Protein AF-X0T2Z0-F1 (afdb_monomer_lite)

Radius of gyration: 20.53 Å; chains: 1; bounding box: 48×43×54 Å

Organism: NCBI:txid412755

Foldseek 3Di:
DWLPDDVLVVVVVVQVVDLAEAEAEDQLAFAWDQSPNHTYTYAHALCRQVVPAHNQLRHGRWDKDWDDDPSDIDIDTDHPPDQKDKDFPDDAQEDEFKIKGKIKIDHPQDDWDWKWKDKAPDDTGTWDWDDDPGIIMTIDMDGCVPPDFAKIKIKMKTADPVGIDIDIAIHGYDPDQEDEPLVCVVRVNRQRRHWGKYKFFWADWAWDFDDDDVPATAIFTWTWGDDPNGIDIATGDRHDDDPDPDSDGGDMDIDTGHRTDDDCVVVPPPDPDDD

Secondary structure (DSSP, 8-state):
--TTSTTHHHHHHHHTTS---EEE-SSSS--EEEETTEEEEE---TTTTTTSSS-TTSPPSEEEEEEEETTEEEEEEEETT-SEEEEEEES-SEE-SEEEEEEEEEESSSS--EEEEEETTS-EEE-EEEE-SSSEEEEEEEEGGGSPSEEEEEEEEEEETTEEEEEEEEEEE-S-SEE-HHHHTTTHHHHTTS-EEEEEEEEEEEEEEEEEETTEEEEEEEEEEE-SS-EEEEEE-SSS----S---TT-EEEEEE------GGGG-SS-----

Sequence (275 aa):
PTMSWENRTDVLNLLNQHSTKMFSGHWHMDILLDSQGIPEQVTGALCGEWWRGDCSDGKPCGYRIVKVEGNNIFSFYREIGADRQINIIAPGPLVDGIAEVTAQIYTQYGPLEEVRYQIDQGGIIPMEIRKDKLWNTATAMWDSTQAKAGYHILMVQARDKEGVFSKQMEIKVCKDEILALGEIIPHFNSYQGHIMKVKGKIKVALVEELYTSEKSTFINGALIVKDETGSGMILIGEYNTQCLPDLERGKIITAKVIPIKYLWKSIERKHKIYI

pLDDT: mean 87.39, std 14.34, range [30.8, 98.69]

Structure (mmCIF, N/CA/C/O backbone):
data_AF-X0T2Z0-F1
#
_entry.id   AF-X0T2Z0-F1
#
loop_
_atom_site.group_PDB
_atom_site.id
_atom_site.type_symbol
_atom_site.label_atom_id
_atom_site.label_alt_id
_atom_site.label_comp_id
_atom_site.label_asym_id
_atom_site.label_entity_id
_atom_site.label_seq_id
_atom_site.pdbx_PDB_ins_code
_atom_site.Cartn_x
_atom_site.Cartn_y
_atom_site.Cartn_z
_atom_site.occupancy
_atom_site.B_iso_or_equiv
_atom_site.auth_seq_id
_atom_site.auth_comp_id
_atom_site.auth_asym_id
_atom_site.auth_atom_id
_atom_site.pdbx_PDB_model_num
ATOM 1 N N . PRO A 1 1 ? 10.019 14.517 -4.546 1.00 53.59 1 PRO A N 1
ATOM 2 C CA . PRO A 1 1 ? 9.788 15.466 -5.633 1.00 53.59 1 PRO A CA 1
ATOM 3 C C . PRO A 1 1 ? 10.077 14.795 -6.959 1.00 53.59 1 PRO A C 1
ATOM 5 O O . PRO A 1 1 ? 10.935 13.909 -7.041 1.00 53.59 1 PRO A O 1
ATOM 8 N N . THR A 1 2 ? 9.352 15.240 -7.974 1.00 60.81 2 THR A N 1
ATOM 9 C CA . THR A 1 2 ? 9.527 14.810 -9.357 1.00 60.81 2 THR A CA 1
ATOM 10 C C . THR A 1 2 ? 10.981 14.964 -9.781 1.00 60.81 2 THR A C 1
ATOM 12 O O . THR A 1 2 ? 11.682 15.840 -9.269 1.00 60.81 2 THR A O 1
ATOM 15 N N . MET A 1 3 ? 11.469 14.114 -10.690 1.00 61.72 3 MET A N 1
ATOM 16 C CA . MET A 1 3 ? 12.799 14.351 -11.259 1.00 61.72 3 MET A CA 1
ATOM 17 C C . MET A 1 3 ? 12.811 15.605 -12.148 1.00 61.72 3 MET A C 1
ATOM 19 O O . MET A 1 3 ? 13.891 16.085 -12.467 1.00 61.72 3 MET A O 1
ATOM 23 N N . SER A 1 4 ? 11.645 16.181 -12.478 1.00 62.34 4 SER A N 1
ATOM 24 C CA . SER A 1 4 ? 11.534 17.453 -13.202 1.00 62.34 4 SER A CA 1
ATOM 25 C C . SER A 1 4 ? 11.854 18.698 -12.359 1.00 62.34 4 SER A C 1
ATOM 27 O O . SER A 1 4 ? 11.838 19.805 -12.887 1.00 62.34 4 SER A O 1
ATOM 29 N N . TRP A 1 5 ? 12.188 18.558 -11.070 1.00 70.56 5 TRP A N 1
ATOM 30 C CA . TRP A 1 5 ? 12.746 19.669 -10.291 1.00 70.56 5 TRP A CA 1
ATOM 31 C C . TRP A 1 5 ? 14.160 20.017 -10.771 1.00 70.56 5 TRP A C 1
ATOM 33 O O . TRP A 1 5 ? 15.086 19.210 -10.651 1.00 70.56 5 TRP A O 1
ATOM 43 N N . GLU A 1 6 ? 14.354 21.250 -11.236 1.00 70.81 6 GLU A N 1
ATOM 44 C CA . GLU A 1 6 ? 15.693 21.805 -11.435 1.00 70.81 6 GLU A CA 1
ATOM 45 C C . GLU A 1 6 ? 16.479 21.764 -10.114 1.00 70.81 6 GLU A C 1
ATOM 47 O O . GLU A 1 6 ? 15.946 22.071 -9.047 1.00 70.81 6 GLU A O 1
ATOM 52 N N . ASN A 1 7 ? 17.747 21.343 -10.167 1.00 77.75 7 ASN A N 1
ATOM 53 C CA . ASN A 1 7 ? 18.628 21.212 -8.996 1.00 77.75 7 ASN A CA 1
ATOM 54 C C . ASN A 1 7 ? 18.057 20.336 -7.859 1.00 77.75 7 ASN A C 1
ATOM 56 O O . ASN A 1 7 ? 18.391 20.530 -6.689 1.00 77.75 7 ASN A O 1
ATOM 60 N N . ARG A 1 8 ? 17.219 19.337 -8.186 1.00 81.00 8 ARG A N 1
ATOM 61 C CA . ARG A 1 8 ? 16.579 18.424 -7.218 1.00 81.00 8 ARG A CA 1
ATOM 62 C C . ARG A 1 8 ? 17.530 17.904 -6.141 1.00 81.00 8 ARG A C 1
ATOM 64 O O . ARG A 1 8 ? 17.162 17.888 -4.971 1.00 81.00 8 ARG A O 1
ATOM 71 N N . THR A 1 9 ? 18.722 17.455 -6.531 1.00 82.94 9 THR A N 1
ATOM 72 C CA . THR A 1 9 ? 19.720 16.912 -5.598 1.00 82.94 9 THR A CA 1
ATOM 73 C C . THR A 1 9 ? 20.151 17.950 -4.567 1.00 82.94 9 THR A C 1
ATOM 75 O O . THR A 1 9 ? 20.202 17.630 -3.386 1.00 82.94 9 THR A O 1
ATOM 78 N N . ASP A 1 10 ? 20.393 19.195 -4.976 1.00 87.88 10 ASP A N 1
ATOM 79 C CA . ASP A 1 10 ? 20.818 20.259 -4.061 1.00 87.88 10 ASP A CA 1
ATOM 80 C C . ASP A 1 10 ? 19.700 20.610 -3.069 1.00 87.88 10 ASP A C 1
ATOM 82 O O . ASP A 1 10 ? 19.946 20.742 -1.869 1.00 87.88 10 ASP A O 1
ATOM 86 N N . VAL A 1 11 ? 18.450 20.668 -3.546 1.00 88.81 11 VAL A N 1
ATOM 87 C CA . VAL A 1 11 ? 17.274 20.900 -2.693 1.00 88.81 11 VAL A CA 1
ATOM 88 C C . VAL A 1 11 ? 17.080 19.762 -1.691 1.00 88.81 11 VAL A C 1
ATOM 90 O O . VAL A 1 11 ? 16.879 20.016 -0.505 1.00 88.81 11 VAL A O 1
ATOM 93 N N . LEU A 1 12 ? 17.155 18.506 -2.139 1.00 89.69 12 LEU A N 1
ATOM 94 C CA . LEU A 1 12 ? 17.017 17.351 -1.250 1.00 89.69 12 LEU A CA 1
ATOM 95 C C . LEU A 1 12 ? 18.151 17.282 -0.228 1.00 89.69 12 LEU A C 1
ATOM 97 O O . LEU A 1 12 ? 17.876 17.046 0.944 1.00 89.69 12 LEU A O 1
ATOM 101 N N . ASN A 1 13 ? 19.393 17.564 -0.631 1.00 91.44 13 ASN A N 1
ATOM 102 C CA . ASN A 1 13 ? 20.535 17.630 0.280 1.00 91.44 13 ASN A CA 1
ATOM 103 C C . ASN A 1 13 ? 20.331 18.672 1.385 1.00 91.44 13 ASN A C 1
ATOM 105 O O . ASN A 1 13 ? 20.674 18.404 2.533 1.00 91.44 13 ASN A O 1
ATOM 109 N N . LEU A 1 14 ? 19.757 19.836 1.061 1.00 93.25 14 LEU A N 1
ATOM 110 C CA . LEU A 1 14 ? 19.416 20.856 2.055 1.00 93.25 14 LEU A CA 1
ATOM 111 C C . LEU A 1 14 ? 18.308 20.369 2.999 1.00 93.25 14 LEU A C 1
ATOM 113 O O . LEU A 1 14 ? 18.437 20.469 4.215 1.00 93.25 14 LEU A O 1
ATOM 117 N N . LEU A 1 15 ? 17.227 19.805 2.454 1.00 93.19 15 LEU A N 1
ATOM 118 C CA . LEU A 1 15 ? 16.098 19.321 3.253 1.00 93.19 15 LEU A CA 1
ATOM 119 C C . LEU A 1 15 ? 16.476 18.159 4.183 1.00 93.19 15 LEU A C 1
ATOM 121 O O . LEU A 1 15 ? 15.919 18.048 5.275 1.00 93.19 15 LEU A O 1
ATOM 125 N N . ASN A 1 16 ? 17.429 17.319 3.777 1.00 91.81 16 ASN A N 1
ATOM 126 C CA . ASN A 1 16 ? 17.894 16.171 4.558 1.00 91.81 16 ASN A CA 1
ATOM 127 C C . ASN A 1 16 ? 18.731 16.579 5.788 1.00 91.81 16 ASN A C 1
ATOM 129 O O . ASN A 1 16 ? 19.013 15.756 6.653 1.00 91.81 16 ASN A O 1
ATOM 133 N N . GLN A 1 17 ? 19.109 17.858 5.906 1.00 94.06 17 GLN A N 1
ATOM 134 C CA . GLN A 1 17 ? 19.733 18.414 7.117 1.00 94.06 17 GLN A CA 1
ATOM 135 C C . GLN A 1 17 ? 18.715 18.651 8.246 1.00 94.06 17 GLN A C 1
ATOM 137 O O . GLN A 1 17 ? 19.091 19.013 9.362 1.00 94.06 17 GLN A O 1
ATOM 142 N N . HIS A 1 18 ? 17.425 18.447 7.971 1.00 92.00 18 HIS A N 1
ATOM 143 C CA . HIS A 1 18 ? 16.324 18.654 8.900 1.00 92.00 18 HIS A CA 1
ATOM 144 C C . HIS A 1 18 ? 15.425 17.414 8.978 1.00 92.00 18 HIS A C 1
ATOM 146 O O . HIS A 1 18 ? 15.399 16.580 8.074 1.00 92.00 18 HIS A O 1
ATOM 152 N N . SER A 1 19 ? 14.628 17.319 10.047 1.00 90.25 19 SER A N 1
ATOM 153 C CA . SER A 1 19 ? 13.527 16.351 10.111 1.00 90.25 19 SER A CA 1
ATOM 154 C C . SER A 1 19 ? 12.436 16.773 9.126 1.00 90.25 19 SER A C 1
ATOM 156 O O . SER A 1 19 ? 11.606 17.631 9.433 1.00 90.25 19 SER A O 1
ATOM 158 N N . THR A 1 20 ? 12.477 16.204 7.921 1.00 92.12 20 THR A N 1
ATOM 159 C CA . THR A 1 20 ? 11.631 16.617 6.799 1.00 92.12 20 THR A CA 1
ATOM 160 C C . THR A 1 20 ? 10.703 15.489 6.361 1.00 92.12 20 THR A C 1
ATOM 162 O O . THR A 1 20 ? 11.110 14.340 6.218 1.00 92.12 20 THR A O 1
ATOM 165 N N . LYS A 1 21 ? 9.446 15.842 6.078 1.00 92.50 21 LYS A N 1
ATOM 166 C CA . LYS A 1 21 ? 8.492 15.015 5.333 1.00 92.50 21 LYS A CA 1
ATOM 167 C C . LYS A 1 21 ? 7.899 15.855 4.213 1.00 92.50 21 LYS A C 1
ATOM 169 O O . LYS A 1 21 ? 7.468 16.982 4.449 1.00 92.50 21 LYS A O 1
ATOM 174 N N . MET A 1 22 ? 7.873 15.310 3.006 1.00 92.25 22 MET A N 1
ATOM 175 C CA . MET A 1 22 ? 7.339 15.994 1.834 1.00 92.25 22 MET A CA 1
ATOM 176 C C . MET A 1 22 ? 5.916 15.531 1.535 1.00 92.25 22 MET A C 1
ATOM 178 O O . MET A 1 22 ? 5.587 14.358 1.696 1.00 92.25 22 MET A O 1
ATOM 182 N N . PHE A 1 23 ? 5.086 16.454 1.058 1.00 93.25 23 PHE A N 1
ATOM 183 C CA . PHE A 1 23 ? 3.771 16.162 0.498 1.00 93.25 23 PHE A CA 1
ATOM 184 C C . PHE A 1 23 ? 3.736 16.671 -0.938 1.00 93.25 23 PHE A C 1
ATOM 186 O O . PHE A 1 23 ? 4.125 17.809 -1.201 1.00 93.25 23 PHE A O 1
ATOM 193 N N . SER A 1 24 ? 3.292 15.830 -1.862 1.00 90.56 24 SER A N 1
ATOM 194 C CA . SER A 1 24 ? 3.233 16.151 -3.288 1.00 90.56 24 SER A CA 1
ATOM 195 C C . SER A 1 24 ? 1.955 15.605 -3.932 1.00 90.56 24 SER A C 1
ATOM 197 O O . SER A 1 24 ? 1.138 14.955 -3.280 1.00 90.56 24 SER A O 1
ATOM 199 N N . GLY A 1 25 ? 1.738 15.939 -5.204 1.00 88.38 25 GLY A N 1
ATOM 200 C CA . GLY A 1 25 ? 0.576 15.519 -5.993 1.00 88.38 25 GLY A CA 1
ATOM 201 C C . GLY A 1 25 ? 0.995 15.121 -7.406 1.00 88.38 25 GLY A C 1
ATOM 202 O O . GLY A 1 25 ? 2.022 14.473 -7.572 1.00 88.38 25 GLY A O 1
ATOM 203 N N . HIS A 1 26 ? 0.234 15.544 -8.419 1.00 86.50 26 HIS A N 1
ATOM 204 C CA . HIS A 1 26 ? 0.495 15.337 -9.856 1.00 86.50 26 HIS A CA 1
ATOM 205 C C . HIS A 1 26 ? 0.289 13.904 -10.391 1.00 86.50 26 HIS A C 1
ATOM 207 O O . HIS A 1 26 ? -0.154 13.759 -11.520 1.00 86.50 26 HIS A O 1
ATOM 213 N N . TRP A 1 27 ? 0.516 12.849 -9.603 1.00 84.06 27 TRP A N 1
ATOM 214 C CA . TRP A 1 27 ? 0.522 11.465 -10.118 1.00 84.06 27 TRP A CA 1
ATOM 215 C C . TRP A 1 27 ? -0.847 10.822 -10.296 1.00 84.06 27 TRP A C 1
ATOM 217 O O . TRP A 1 27 ? -0.932 9.759 -10.902 1.00 84.06 27 TRP A O 1
ATOM 227 N N . HIS A 1 28 ? -1.895 11.403 -9.707 1.00 90.56 28 HIS A N 1
ATOM 228 C CA . HIS A 1 28 ? -3.191 10.730 -9.578 1.00 90.56 28 HIS A CA 1
ATOM 229 C C . HIS A 1 28 ? -3.060 9.355 -8.882 1.00 90.56 28 HIS A C 1
ATOM 231 O O . HIS A 1 28 ? -3.692 8.378 -9.276 1.00 90.56 28 HIS A O 1
ATOM 237 N N . MET A 1 29 ? -2.211 9.301 -7.847 1.00 90.50 29 MET A N 1
ATOM 238 C CA . MET A 1 29 ? -1.938 8.142 -6.989 1.00 90.50 29 MET A CA 1
ATOM 239 C C . MET A 1 29 ? -1.648 8.611 -5.555 1.00 90.50 29 MET A C 1
ATOM 241 O O . MET A 1 29 ? -1.165 9.727 -5.359 1.00 90.50 29 MET A O 1
ATOM 245 N N . ASP A 1 30 ? -1.902 7.767 -4.560 1.00 93.69 30 ASP A N 1
ATOM 246 C CA . ASP A 1 30 ? -1.614 7.986 -3.144 1.00 93.69 30 ASP A CA 1
ATOM 247 C C . ASP A 1 30 ? -0.499 7.047 -2.651 1.00 93.69 30 ASP A C 1
ATOM 249 O O . ASP A 1 30 ? -0.734 5.975 -2.092 1.00 93.69 30 ASP A O 1
ATOM 253 N N . ILE A 1 31 ? 0.750 7.462 -2.863 1.00 90.25 31 ILE A N 1
ATOM 254 C CA . ILE A 1 31 ? 1.928 6.606 -2.676 1.00 90.25 31 ILE A CA 1
ATOM 255 C C . ILE A 1 31 ? 2.931 7.279 -1.744 1.00 90.25 31 ILE A C 1
ATOM 257 O O . ILE A 1 31 ? 3.210 8.472 -1.861 1.00 90.25 31 ILE A O 1
ATOM 261 N N . LEU A 1 32 ? 3.500 6.493 -0.828 1.00 90.50 32 LEU A N 1
ATOM 262 C CA . LEU A 1 32 ? 4.643 6.897 -0.016 1.00 90.50 32 LEU A CA 1
ATOM 263 C C . LEU A 1 32 ? 5.944 6.484 -0.718 1.00 90.50 32 LEU A C 1
ATOM 265 O O . LEU A 1 32 ? 6.188 5.301 -0.949 1.00 90.50 32 LEU A O 1
ATOM 269 N N . LEU A 1 33 ? 6.775 7.467 -1.042 1.00 88.19 33 LEU A N 1
ATOM 270 C CA . LEU A 1 33 ? 8.071 7.305 -1.692 1.00 88.19 33 LEU A CA 1
ATOM 271 C C . LEU A 1 33 ? 9.204 7.659 -0.720 1.00 88.19 33 LEU A C 1
ATOM 273 O O . LEU A 1 33 ? 9.027 8.472 0.187 1.00 88.19 33 LEU A O 1
ATOM 277 N N . ASP A 1 34 ? 10.386 7.092 -0.955 1.00 87.94 34 ASP A N 1
ATOM 278 C CA . ASP A 1 34 ? 11.635 7.572 -0.360 1.00 87.94 34 ASP A CA 1
ATOM 279 C C . ASP A 1 34 ? 12.360 8.486 -1.356 1.00 87.94 34 ASP A C 1
ATOM 281 O O . ASP A 1 34 ? 12.765 8.057 -2.440 1.00 87.94 34 ASP A O 1
ATOM 285 N N . SER A 1 35 ? 12.509 9.758 -0.994 1.00 86.12 35 SER A N 1
ATOM 286 C CA . SER A 1 35 ? 13.196 10.777 -1.785 1.00 86.12 35 SER A CA 1
ATOM 287 C C . SER A 1 35 ? 14.544 11.113 -1.141 1.00 86.12 35 SER A C 1
ATOM 289 O O . SER A 1 35 ? 14.696 12.161 -0.524 1.00 86.12 35 SER A O 1
ATOM 291 N N . GLN A 1 36 ? 15.530 10.221 -1.308 1.00 85.62 36 GLN A N 1
ATOM 292 C CA . GLN A 1 36 ? 16.880 10.337 -0.721 1.00 85.62 36 GLN A CA 1
ATOM 293 C C . GLN A 1 36 ? 16.864 10.383 0.819 1.00 85.62 36 GLN A C 1
ATOM 295 O O . GLN A 1 36 ? 17.499 11.240 1.430 1.00 85.62 36 GLN A O 1
ATOM 300 N N . GLY A 1 37 ? 16.126 9.464 1.448 1.00 87.94 37 GLY A N 1
ATOM 301 C CA . GLY A 1 37 ? 15.959 9.418 2.904 1.00 87.94 37 GLY A CA 1
ATOM 302 C C . GLY A 1 37 ? 14.849 10.324 3.443 1.00 87.94 37 GLY A C 1
ATOM 303 O O . GLY A 1 37 ? 14.550 10.272 4.634 1.00 87.94 37 GLY A O 1
ATOM 304 N N . ILE A 1 38 ? 14.217 11.134 2.586 1.00 91.12 38 ILE A N 1
ATOM 305 C CA . ILE A 1 38 ? 13.081 11.983 2.953 1.00 91.12 38 ILE A CA 1
ATOM 306 C C . ILE A 1 38 ? 11.778 11.280 2.551 1.00 91.12 38 ILE A C 1
ATOM 308 O O . ILE A 1 38 ? 11.544 11.090 1.352 1.00 91.12 38 ILE A O 1
ATOM 312 N N . PRO A 1 39 ? 10.885 10.945 3.503 1.00 91.50 39 PRO A N 1
ATOM 313 C CA . PRO A 1 39 ? 9.574 10.401 3.178 1.00 91.50 39 PRO A CA 1
ATOM 314 C C . PRO A 1 39 ? 8.753 11.416 2.381 1.00 91.50 39 PRO A C 1
ATOM 316 O O . PRO A 1 39 ? 8.487 12.528 2.847 1.00 91.50 39 PRO A O 1
ATOM 319 N N . GLU A 1 40 ? 8.314 11.028 1.190 1.00 91.75 40 GLU A N 1
ATOM 320 C CA . GLU A 1 40 ? 7.451 11.822 0.326 1.00 91.75 40 GLU A CA 1
ATOM 321 C C . GLU A 1 40 ? 6.099 11.142 0.168 1.00 91.75 40 GLU A C 1
ATOM 323 O O . GLU A 1 40 ? 5.981 10.079 -0.433 1.00 91.75 40 GLU A O 1
ATOM 328 N N . GLN A 1 41 ? 5.058 11.790 0.669 1.00 93.88 41 GLN A N 1
ATOM 329 C CA . GLN A 1 41 ? 3.691 11.350 0.481 1.00 93.88 41 GLN A CA 1
ATOM 330 C C . GLN A 1 41 ? 3.082 12.040 -0.740 1.00 93.88 41 GLN A C 1
ATOM 332 O O . GLN A 1 41 ? 2.634 13.189 -0.661 1.00 93.88 41 GLN A O 1
ATOM 337 N N . VAL A 1 42 ? 3.005 11.310 -1.847 1.00 92.88 42 VAL A N 1
ATOM 338 C CA . VAL A 1 42 ? 2.164 11.688 -2.982 1.00 92.88 42 VAL A CA 1
ATOM 339 C C . VAL A 1 42 ? 0.711 11.479 -2.566 1.00 92.88 42 VAL A C 1
ATOM 341 O O . VAL A 1 42 ? 0.380 10.452 -1.973 1.00 92.88 42 VAL A O 1
ATOM 344 N N . THR A 1 43 ? -0.142 12.470 -2.803 1.00 95.12 43 THR A N 1
ATOM 345 C CA . THR A 1 43 ? -1.574 12.398 -2.495 1.00 95.12 43 THR A CA 1
ATOM 346 C C . THR A 1 43 ? -2.379 12.223 -3.773 1.00 95.12 43 THR A C 1
ATOM 348 O O . THR A 1 43 ? -2.184 12.968 -4.739 1.00 95.12 43 THR A O 1
ATOM 351 N N . GLY A 1 44 ? -3.310 11.265 -3.742 1.00 92.88 44 GLY A N 1
ATOM 352 C CA . GLY A 1 44 ? -4.226 10.994 -4.847 1.00 92.88 44 GLY A CA 1
ATOM 353 C C . GLY A 1 44 ? -5.009 12.237 -5.269 1.00 92.88 44 GLY A C 1
ATOM 354 O O . GLY A 1 44 ? -5.344 13.093 -4.446 1.00 92.88 44 GLY A O 1
ATOM 355 N N . ALA A 1 45 ? -5.296 12.346 -6.564 1.00 90.00 45 ALA A N 1
ATOM 356 C CA . ALA A 1 45 ? -6.056 13.470 -7.086 1.00 90.00 45 ALA A CA 1
ATOM 357 C C . ALA A 1 45 ? -7.523 13.367 -6.653 1.00 90.00 45 ALA A C 1
ATOM 359 O O . ALA A 1 45 ? -8.113 12.289 -6.677 1.00 90.00 45 ALA A O 1
ATOM 360 N N . LEU A 1 46 ? -8.141 14.510 -6.345 1.00 91.75 46 LEU A N 1
ATOM 361 C CA . LEU A 1 46 ? -9.572 14.579 -6.034 1.00 91.75 46 LEU A CA 1
ATOM 362 C C . LEU A 1 46 ? -10.437 13.966 -7.149 1.00 91.75 46 LEU A C 1
ATOM 364 O O . LEU A 1 46 ? -11.472 13.365 -6.886 1.00 91.75 46 LEU A O 1
ATOM 368 N N . CYS A 1 47 ? -10.005 14.127 -8.397 1.00 88.94 47 CYS A N 1
ATOM 369 C CA . CYS A 1 47 ? -10.692 13.601 -9.565 1.00 88.94 47 CYS A CA 1
ATOM 370 C C . CYS A 1 47 ? -10.369 12.130 -9.876 1.00 88.94 47 CYS A C 1
ATOM 372 O O . CYS A 1 47 ? -10.811 11.655 -10.918 1.00 88.94 47 CYS A O 1
ATOM 374 N N . GLY A 1 48 ? -9.597 11.419 -9.045 1.00 88.94 48 GLY A N 1
ATOM 375 C CA . GLY A 1 48 ? -9.152 10.053 -9.342 1.00 88.94 48 GLY A CA 1
ATOM 376 C C . GLY A 1 48 ? -8.445 9.977 -10.700 1.00 88.94 48 GLY A C 1
ATOM 377 O O . GLY A 1 48 ? -7.651 10.862 -11.021 1.00 88.94 48 GLY A O 1
ATOM 378 N N . GLU A 1 49 ? -8.763 8.996 -11.547 1.00 86.19 49 GLU A N 1
ATOM 379 C CA . GLU A 1 49 ? -8.277 8.912 -12.939 1.00 86.19 49 GLU A CA 1
ATOM 380 C C . GLU A 1 49 ? -9.006 9.920 -13.867 1.00 86.19 49 GLU A C 1
ATOM 382 O O . GLU A 1 49 ? -9.756 9.552 -14.772 1.00 86.19 49 GLU A O 1
ATOM 387 N N . TRP A 1 50 ? -8.834 11.227 -13.633 1.00 85.75 50 TRP A N 1
ATOM 388 C CA . TRP A 1 50 ? -9.432 12.324 -14.424 1.00 85.75 50 TRP A CA 1
ATOM 389 C C . TRP A 1 50 ? -10.957 12.214 -14.598 1.00 85.75 50 TRP A C 1
ATOM 391 O O . TRP A 1 50 ? -11.492 12.343 -15.702 1.00 85.75 50 TRP A O 1
ATOM 401 N N . TRP A 1 51 ? -11.651 12.005 -13.482 1.00 86.25 51 TRP A N 1
ATOM 402 C CA . TRP A 1 51 ? -13.103 11.843 -13.353 1.00 86.25 51 TRP A CA 1
ATOM 403 C C . TRP A 1 51 ? -13.653 10.552 -13.970 1.00 86.25 51 TRP A C 1
ATOM 405 O O . TRP A 1 51 ? -14.836 10.479 -14.305 1.00 86.25 51 TRP A O 1
ATOM 415 N N . ARG A 1 52 ? -12.808 9.527 -14.144 1.00 83.31 52 ARG A N 1
ATOM 416 C CA . ARG A 1 52 ? -13.188 8.244 -14.769 1.00 83.31 52 ARG A CA 1
ATOM 417 C C . ARG A 1 52 ? -13.136 7.048 -13.825 1.00 83.31 52 ARG A C 1
ATOM 419 O O . ARG A 1 52 ? -13.353 5.923 -14.271 1.00 83.31 52 ARG A O 1
ATOM 426 N N . GLY A 1 53 ? -12.912 7.298 -12.542 1.00 86.44 53 GLY A N 1
ATOM 427 C CA . GLY A 1 53 ? -12.861 6.288 -11.497 1.00 86.44 53 GLY A CA 1
ATOM 428 C C . GLY A 1 53 ? -11.872 6.685 -10.415 1.00 86.44 53 GLY A C 1
ATOM 429 O O . GLY A 1 53 ? -11.450 7.840 -10.351 1.00 86.44 53 GLY A O 1
ATOM 430 N N . ASP A 1 54 ? -11.511 5.700 -9.606 1.00 91.56 54 ASP A N 1
ATOM 431 C CA . ASP A 1 54 ? -10.482 5.792 -8.574 1.00 91.56 54 ASP A CA 1
ATOM 432 C C . ASP A 1 54 ? -9.115 6.177 -9.164 1.00 91.56 54 ASP A C 1
ATOM 434 O O . ASP A 1 54 ? -8.904 6.159 -10.378 1.00 91.56 54 ASP A O 1
ATOM 438 N N . CYS A 1 55 ? -8.176 6.551 -8.301 1.00 91.75 55 CYS A N 1
ATOM 439 C CA . CYS A 1 55 ? -6.782 6.764 -8.673 1.00 91.75 55 CYS A CA 1
ATOM 440 C C . CYS A 1 55 ? -6.174 5.488 -9.294 1.00 91.75 55 CYS A C 1
ATOM 442 O O . CYS A 1 55 ? -6.627 4.370 -9.029 1.00 91.75 55 CYS A O 1
ATOM 444 N N . SER A 1 56 ? -5.118 5.625 -10.102 1.00 89.44 56 SER A N 1
ATOM 445 C CA . SER A 1 56 ? -4.526 4.495 -10.850 1.00 89.44 56 SER A CA 1
ATOM 446 C C . SER A 1 56 ? -3.923 3.407 -9.947 1.00 89.44 56 SER A C 1
ATOM 448 O O . SER A 1 56 ? -3.722 2.264 -10.369 1.00 89.44 56 SER A O 1
ATOM 450 N N . ASP A 1 57 ? -3.663 3.746 -8.688 1.00 91.88 57 ASP A N 1
ATOM 451 C CA . ASP A 1 57 ? -3.218 2.870 -7.605 1.00 91.88 57 ASP A CA 1
ATOM 452 C C . ASP A 1 57 ? -4.377 2.224 -6.814 1.00 91.88 57 ASP A C 1
ATOM 454 O O . ASP A 1 57 ? -4.143 1.508 -5.846 1.00 91.88 57 ASP A O 1
ATOM 458 N N . GLY A 1 58 ? -5.627 2.442 -7.231 1.00 91.88 58 GLY A N 1
ATOM 459 C CA . GLY A 1 58 ? -6.824 1.838 -6.641 1.00 91.88 58 GLY A CA 1
ATOM 460 C C . GLY A 1 58 ? -7.391 2.615 -5.455 1.00 91.88 58 GLY A C 1
ATOM 461 O O . GLY A 1 58 ? -8.309 2.136 -4.787 1.00 91.88 58 GLY A O 1
ATOM 462 N N . LYS A 1 59 ? -6.855 3.804 -5.160 1.00 93.56 59 LYS A N 1
ATOM 463 C CA . LYS A 1 59 ? -7.345 4.642 -4.063 1.00 93.56 59 LYS A CA 1
ATOM 464 C C . LYS A 1 59 ? -8.578 5.429 -4.502 1.00 93.56 59 LYS A C 1
ATOM 466 O O . LYS A 1 59 ? -8.536 6.064 -5.557 1.00 93.56 59 LYS A O 1
ATOM 471 N N . PRO A 1 60 ? -9.661 5.427 -3.709 1.00 93.81 60 PRO A N 1
ATOM 472 C CA . PRO A 1 60 ? -10.881 6.132 -4.076 1.00 93.81 60 PRO A CA 1
ATOM 473 C C . PRO A 1 60 ? -10.650 7.641 -4.112 1.00 93.81 60 PRO A C 1
ATOM 475 O O . PRO A 1 60 ? -9.706 8.137 -3.502 1.00 93.81 60 PRO A O 1
ATOM 478 N N . CYS A 1 61 ? -11.525 8.387 -4.786 1.00 93.81 61 CYS A N 1
ATOM 479 C CA . CYS A 1 61 ? -11.470 9.849 -4.771 1.00 93.81 61 CYS A CA 1
ATOM 480 C C . CYS A 1 61 ? -11.507 10.386 -3.330 1.00 93.81 61 CYS A C 1
ATOM 482 O O . CYS A 1 61 ? -12.425 10.106 -2.551 1.00 93.81 61 CYS A O 1
ATOM 484 N N . GLY A 1 62 ? -10.502 11.181 -2.975 1.00 93.88 62 GLY A N 1
ATOM 485 C CA . GLY A 1 62 ? -10.259 11.531 -1.586 1.00 93.88 62 GLY A CA 1
ATOM 486 C C . GLY A 1 62 ? -9.324 12.713 -1.395 1.00 93.88 62 GLY A C 1
ATOM 487 O O . GLY A 1 62 ? -8.918 13.393 -2.337 1.00 93.88 62 GLY A O 1
ATOM 488 N N . TYR A 1 63 ? -8.995 12.963 -0.135 1.00 94.75 63 TYR A N 1
ATOM 489 C CA . TYR A 1 63 ? -8.083 14.016 0.292 1.00 94.75 63 TYR A CA 1
ATOM 490 C C . TYR A 1 63 ? -7.235 13.542 1.467 1.00 94.75 63 TYR A C 1
ATOM 492 O O . TYR A 1 63 ? -7.586 12.604 2.181 1.00 94.75 63 TYR A O 1
ATOM 500 N N . ARG A 1 64 ? -6.103 14.205 1.702 1.00 96.38 64 ARG A N 1
ATOM 501 C CA . ARG A 1 64 ? -5.219 13.877 2.820 1.00 96.38 64 ARG A CA 1
ATOM 502 C C . ARG A 1 64 ? -5.427 14.833 3.980 1.00 96.38 64 ARG A C 1
ATOM 504 O O . ARG A 1 64 ? -5.357 16.047 3.822 1.00 96.38 64 ARG A O 1
ATOM 511 N N . ILE A 1 65 ? -5.623 14.267 5.162 1.00 95.75 65 ILE A N 1
ATOM 512 C CA . ILE A 1 65 ? -5.592 14.996 6.426 1.00 95.75 65 ILE A CA 1
ATOM 513 C C . ILE A 1 65 ? -4.169 14.893 6.967 1.00 95.75 65 ILE A C 1
ATOM 515 O O . ILE A 1 65 ? -3.624 13.793 7.069 1.00 95.75 65 ILE A O 1
ATOM 519 N N . VAL A 1 66 ? -3.566 16.029 7.314 1.00 95.00 66 VAL A N 1
ATOM 520 C CA . VAL A 1 66 ? -2.237 16.096 7.935 1.00 95.00 66 VAL A CA 1
ATOM 521 C C . VAL A 1 66 ? -2.384 16.648 9.345 1.00 95.00 66 VAL A C 1
ATOM 523 O O . VAL A 1 66 ? -3.030 17.672 9.556 1.00 95.00 66 VAL A O 1
ATOM 526 N N . LYS A 1 67 ? -1.785 15.956 10.313 1.00 93.56 67 LYS A N 1
ATOM 527 C CA . LYS A 1 67 ? -1.782 16.332 11.726 1.00 93.56 67 LYS A CA 1
ATOM 528 C C . LYS A 1 67 ? -0.337 16.495 12.176 1.00 93.56 67 LYS A C 1
ATOM 530 O O . LYS A 1 67 ? 0.443 15.547 12.093 1.00 93.56 67 LYS A O 1
ATOM 535 N N . VAL A 1 68 ? -0.001 17.686 12.654 1.00 92.75 68 VAL A N 1
ATOM 536 C CA . VAL A 1 68 ? 1.324 18.005 13.194 1.00 92.75 68 VAL A CA 1
ATOM 537 C C . VAL A 1 68 ? 1.212 18.108 14.711 1.00 92.75 68 VAL A C 1
ATOM 539 O O . VAL A 1 68 ? 0.409 18.887 15.221 1.00 92.75 68 VAL A O 1
ATOM 542 N N . GLU A 1 69 ? 1.995 17.304 15.429 1.00 90.69 69 GLU A N 1
ATOM 543 C CA . GLU A 1 69 ? 2.058 17.308 16.894 1.00 90.69 69 GLU A CA 1
ATOM 544 C C . GLU A 1 69 ? 3.515 17.316 17.357 1.00 90.69 69 GLU A C 1
ATOM 546 O O . GLU A 1 69 ? 4.213 16.298 17.304 1.00 90.69 69 GLU A O 1
ATOM 551 N N . GLY A 1 70 ? 3.978 18.483 17.811 1.00 90.81 70 GLY A N 1
ATOM 552 C CA . GLY A 1 70 ? 5.394 18.705 18.092 1.00 90.81 70 GLY A CA 1
ATOM 553 C C . GLY A 1 70 ? 6.228 18.445 16.837 1.00 90.81 70 GLY A C 1
ATOM 554 O O . GLY A 1 70 ? 5.974 19.040 15.793 1.00 90.81 70 GLY A O 1
ATOM 555 N N . ASN A 1 71 ? 7.174 17.510 16.935 1.00 90.00 71 ASN A N 1
ATOM 556 C CA . ASN A 1 71 ? 8.052 17.118 15.828 1.00 90.00 71 ASN A CA 1
ATOM 557 C C . ASN A 1 71 ? 7.491 15.968 14.971 1.00 90.00 71 ASN A C 1
ATOM 559 O O . ASN A 1 71 ? 8.169 15.501 14.058 1.00 90.00 71 ASN A O 1
ATOM 563 N N . ASN A 1 72 ? 6.281 15.481 15.265 1.00 88.81 72 ASN A N 1
ATOM 564 C CA . ASN A 1 72 ? 5.687 14.347 14.563 1.00 88.81 72 ASN A CA 1
ATOM 565 C C . ASN A 1 72 ? 4.675 14.812 13.513 1.00 88.81 72 ASN A C 1
ATOM 567 O O . ASN A 1 72 ? 3.802 15.636 13.795 1.00 88.81 72 ASN A O 1
ATOM 571 N N . ILE A 1 73 ? 4.757 14.226 12.316 1.00 91.06 73 ILE A N 1
ATOM 572 C CA . ILE A 1 73 ? 3.846 14.500 11.200 1.00 91.06 73 ILE A CA 1
ATOM 573 C C . ILE A 1 73 ? 3.093 13.221 10.836 1.00 91.06 73 ILE A C 1
ATOM 575 O O . ILE A 1 73 ? 3.617 12.321 10.170 1.00 91.06 73 ILE A O 1
ATOM 579 N N . PHE A 1 74 ? 1.824 13.174 11.223 1.00 91.44 74 PHE A N 1
ATOM 580 C CA . PHE A 1 74 ? 0.917 12.083 10.900 1.00 91.44 74 PHE A CA 1
ATOM 581 C C . PHE A 1 74 ? 0.028 12.459 9.717 1.00 91.44 74 PHE A C 1
ATOM 583 O O . PHE A 1 74 ? -0.261 13.633 9.474 1.00 91.44 74 PHE A O 1
ATOM 590 N N . SER A 1 75 ? -0.431 11.458 8.971 1.00 94.62 75 SER A N 1
ATOM 591 C CA . SER A 1 75 ? -1.341 11.693 7.855 1.00 94.62 75 SER A CA 1
ATOM 592 C C . SER A 1 75 ? -2.297 10.537 7.638 1.00 94.62 75 SER A C 1
ATOM 594 O O . SER A 1 75 ? -1.913 9.387 7.847 1.00 94.62 75 SER A O 1
ATOM 596 N N . PHE A 1 76 ? -3.486 10.859 7.144 1.00 96.00 76 PHE A N 1
ATOM 597 C CA . PHE A 1 76 ? -4.556 9.920 6.836 1.00 96.00 76 PHE A CA 1
ATOM 598 C C . PHE A 1 76 ? -5.153 10.252 5.468 1.00 96.00 76 PHE A C 1
ATOM 600 O O . PHE A 1 76 ? -5.483 11.411 5.212 1.00 96.00 76 PHE A O 1
ATOM 607 N N . TYR A 1 77 ? -5.295 9.253 4.596 1.00 96.81 77 TYR A N 1
ATOM 608 C CA . TYR A 1 77 ? -6.027 9.418 3.340 1.00 96.81 77 TYR A CA 1
ATOM 609 C C . TYR A 1 77 ? -7.515 9.175 3.573 1.00 96.81 77 TYR A C 1
ATOM 611 O O . TYR A 1 77 ? -7.902 8.101 4.031 1.00 96.81 77 TYR A O 1
ATOM 619 N N . ARG A 1 78 ? -8.348 10.162 3.258 1.00 96.50 78 ARG A N 1
ATOM 620 C CA . ARG A 1 78 ? -9.783 10.166 3.511 1.00 96.50 78 ARG A CA 1
ATOM 621 C C . ARG A 1 78 ? -10.555 10.073 2.202 1.00 96.50 78 ARG A C 1
ATOM 623 O O . ARG A 1 78 ? -10.459 10.969 1.370 1.00 96.50 78 ARG A O 1
ATOM 630 N N . GLU A 1 79 ? -11.342 9.016 2.056 1.00 95.81 79 GLU A N 1
ATOM 631 C CA . GLU A 1 79 ? -12.326 8.889 0.983 1.00 95.81 79 GLU A CA 1
ATOM 632 C C . GLU A 1 79 ? -13.477 9.877 1.200 1.00 95.81 79 GLU A C 1
ATOM 634 O O . GLU A 1 79 ? -13.943 10.083 2.327 1.00 95.81 79 GLU A O 1
ATOM 639 N N . ILE A 1 80 ? -13.943 10.495 0.118 1.00 94.44 80 ILE A N 1
ATOM 640 C CA . ILE A 1 80 ? -15.065 11.433 0.174 1.00 94.44 80 ILE A CA 1
ATOM 641 C C . ILE A 1 80 ? -16.368 10.688 0.450 1.00 94.44 80 ILE A C 1
ATOM 643 O O . ILE A 1 80 ? -16.702 9.721 -0.221 1.00 94.44 80 ILE A O 1
ATOM 647 N N . GLY A 1 81 ? -17.133 11.177 1.428 1.00 94.69 81 GLY A N 1
ATOM 648 C CA . GLY A 1 81 ? -18.469 10.659 1.739 1.00 94.69 81 GLY A CA 1
ATOM 649 C C . GLY A 1 81 ? -18.503 9.338 2.515 1.00 94.69 81 GLY A C 1
ATOM 650 O O . GLY A 1 81 ? -19.585 8.870 2.841 1.00 94.69 81 GLY A O 1
ATOM 651 N N . ALA A 1 82 ? -17.358 8.733 2.844 1.00 96.06 82 ALA A N 1
ATOM 652 C CA . ALA A 1 82 ? -17.343 7.439 3.525 1.00 96.06 82 ALA A CA 1
ATOM 653 C C . ALA A 1 82 ? -17.545 7.572 5.043 1.00 96.06 82 ALA A C 1
ATOM 655 O O . ALA A 1 82 ? -16.599 7.873 5.750 1.00 96.06 82 ALA A O 1
ATOM 656 N N . ASP A 1 83 ? -18.714 7.292 5.607 1.00 96.94 83 ASP A N 1
ATOM 657 C CA . ASP A 1 83 ? -18.961 7.468 7.055 1.00 96.94 83 ASP A CA 1
ATOM 658 C C . ASP A 1 83 ? -18.030 6.651 7.981 1.00 96.94 83 ASP A C 1
ATOM 660 O O . ASP A 1 83 ? -17.778 7.025 9.131 1.00 96.94 83 ASP A O 1
ATOM 664 N N . ARG A 1 84 ? -17.483 5.549 7.454 1.00 97.56 84 ARG A N 1
ATOM 665 C CA . ARG A 1 84 ? -16.491 4.665 8.078 1.00 97.56 84 ARG A CA 1
ATOM 666 C C . ARG A 1 84 ? -15.410 4.318 7.062 1.00 97.56 84 ARG A C 1
ATOM 668 O O . ARG A 1 84 ? -15.713 4.115 5.890 1.00 97.56 84 ARG A O 1
ATOM 675 N N . GLN A 1 85 ? -14.160 4.201 7.500 1.00 98.00 85 GLN A N 1
ATOM 676 C CA . GLN A 1 85 ? -13.048 3.846 6.617 1.00 98.00 85 GLN A CA 1
ATOM 677 C C . GLN A 1 85 ? -11.944 3.117 7.385 1.00 98.00 85 GLN A C 1
ATOM 679 O O . GLN A 1 85 ? -11.605 3.505 8.501 1.00 98.00 85 GLN A O 1
ATOM 684 N N . ILE A 1 86 ? -11.356 2.092 6.763 1.00 98.38 86 ILE A N 1
ATOM 685 C CA . ILE A 1 86 ? -10.152 1.406 7.245 1.00 98.38 86 ILE A CA 1
ATOM 686 C C . ILE A 1 86 ? -9.100 1.463 6.137 1.00 98.38 86 ILE A C 1
ATOM 688 O O . ILE A 1 86 ? -9.327 0.958 5.037 1.00 98.38 86 ILE A O 1
ATOM 692 N N . ASN A 1 87 ? -7.941 2.036 6.449 1.00 97.12 87 ASN A N 1
ATOM 693 C CA . ASN A 1 87 ? -6.743 1.975 5.620 1.00 97.12 87 ASN A CA 1
ATOM 694 C C . ASN A 1 87 ? -5.751 1.019 6.285 1.00 97.12 87 ASN A C 1
ATOM 696 O O . ASN A 1 87 ? -5.164 1.367 7.308 1.00 97.12 87 ASN A O 1
ATOM 700 N N . ILE A 1 88 ? -5.558 -0.170 5.716 1.00 97.12 88 ILE A N 1
ATOM 701 C CA . ILE A 1 88 ? -4.473 -1.070 6.123 1.00 97.12 88 ILE A CA 1
ATOM 702 C C . ILE A 1 88 ? -3.190 -0.508 5.504 1.00 97.12 88 ILE A C 1
ATOM 704 O O . ILE A 1 88 ? -3.109 -0.375 4.285 1.00 97.12 88 ILE A O 1
ATOM 708 N N . ILE A 1 89 ? -2.243 -0.086 6.342 1.00 95.19 89 ILE A N 1
ATOM 709 C CA . ILE A 1 89 ? -0.988 0.551 5.905 1.00 95.19 89 ILE A CA 1
ATOM 710 C C . ILE A 1 89 ? 0.238 -0.335 6.142 1.00 95.19 89 ILE A C 1
ATOM 712 O O . ILE A 1 89 ? 1.287 -0.077 5.558 1.00 95.19 89 ILE A O 1
ATOM 716 N N . ALA A 1 90 ? 0.104 -1.369 6.977 1.00 96.06 90 ALA A N 1
ATOM 717 C CA . ALA A 1 90 ? 1.092 -2.423 7.150 1.00 96.06 90 ALA A CA 1
ATOM 718 C C . ALA A 1 90 ? 0.394 -3.766 7.462 1.00 96.06 90 ALA A C 1
ATOM 720 O O . ALA A 1 90 ? -0.675 -3.754 8.085 1.00 96.06 90 ALA A O 1
ATOM 721 N N . PRO A 1 91 ? 0.978 -4.908 7.060 1.00 95.75 91 PRO A N 1
ATOM 722 C CA . PRO A 1 91 ? 2.203 -5.013 6.268 1.00 95.75 91 PRO A CA 1
ATOM 723 C C . PRO A 1 91 ? 1.993 -4.591 4.804 1.00 95.75 91 PRO A C 1
ATOM 725 O O . PRO A 1 91 ? 0.877 -4.296 4.378 1.00 95.75 91 PRO A O 1
ATOM 728 N N . GLY A 1 92 ? 3.082 -4.535 4.035 1.00 93.62 92 GLY A N 1
ATOM 729 C CA . GLY A 1 92 ? 2.997 -4.461 2.578 1.00 93.62 92 GLY A CA 1
ATOM 730 C C . GLY A 1 92 ? 2.473 -5.771 1.966 1.00 93.62 92 GLY A C 1
ATOM 731 O O . GLY A 1 92 ? 2.164 -6.721 2.686 1.00 93.62 92 GLY A O 1
ATOM 732 N N . PRO A 1 93 ? 2.404 -5.859 0.630 1.00 93.75 93 PRO A N 1
ATOM 733 C CA . PRO A 1 93 ? 1.816 -7.015 -0.043 1.00 93.75 93 PRO A CA 1
ATOM 734 C C . PRO A 1 93 ? 2.701 -8.265 -0.031 1.00 93.75 93 PRO A C 1
ATOM 736 O O . PRO A 1 93 ? 2.205 -9.354 -0.307 1.00 93.75 93 PRO A O 1
ATOM 739 N N . LEU A 1 94 ? 3.994 -8.126 0.278 1.00 95.81 94 LEU A N 1
ATOM 740 C CA . LEU A 1 94 ? 4.917 -9.237 0.518 1.00 95.81 94 LEU A CA 1
ATOM 741 C C . LEU A 1 94 ? 5.340 -9.213 1.984 1.00 95.81 94 LEU A C 1
ATOM 743 O O . LEU A 1 94 ? 5.711 -8.153 2.496 1.00 95.81 94 LEU A O 1
ATOM 747 N N . VAL A 1 95 ? 5.287 -10.369 2.641 1.00 95.75 95 VAL A N 1
ATOM 748 C CA . VAL A 1 95 ? 5.565 -10.507 4.073 1.00 95.75 95 VAL A CA 1
ATOM 749 C C . VAL A 1 95 ? 6.484 -11.697 4.320 1.00 95.75 95 VAL A C 1
ATOM 751 O O . VAL A 1 95 ? 6.244 -12.791 3.808 1.00 95.75 95 VAL A O 1
ATOM 754 N N . ASP A 1 96 ? 7.506 -11.483 5.143 1.00 94.75 96 ASP A N 1
ATOM 755 C CA . ASP A 1 96 ? 8.362 -12.528 5.697 1.00 94.75 96 ASP A CA 1
ATOM 756 C C . ASP A 1 96 ? 8.638 -12.232 7.173 1.00 94.75 96 ASP A C 1
ATOM 758 O O . ASP A 1 96 ? 8.845 -11.080 7.562 1.00 94.75 96 ASP A O 1
ATOM 762 N N . GLY A 1 97 ? 8.666 -13.277 7.995 1.00 94.69 97 GLY A N 1
ATOM 763 C CA . GLY A 1 97 ? 8.954 -13.158 9.419 1.00 94.69 97 GLY A CA 1
ATOM 764 C C . GLY A 1 97 ? 7.840 -12.516 10.253 1.00 94.69 97 GLY A C 1
ATOM 765 O O . GLY A 1 97 ? 6.650 -12.765 10.078 1.00 94.69 97 GLY A O 1
ATOM 766 N N . ILE A 1 98 ? 8.252 -11.722 11.239 1.00 95.56 98 ILE A N 1
ATOM 767 C CA . ILE A 1 98 ? 7.344 -11.022 12.147 1.00 95.56 98 ILE A CA 1
ATOM 768 C C . ILE A 1 98 ? 7.050 -9.640 11.561 1.00 95.56 98 ILE A C 1
ATOM 770 O O . ILE A 1 98 ? 7.969 -8.852 11.342 1.00 95.56 98 ILE A O 1
ATOM 774 N N . ALA A 1 99 ? 5.773 -9.331 11.358 1.00 95.44 99 ALA A N 1
ATOM 775 C CA . ALA A 1 99 ? 5.310 -8.068 10.803 1.00 95.44 99 ALA A CA 1
ATOM 776 C C . ALA A 1 99 ? 4.301 -7.379 11.728 1.00 95.44 99 ALA A C 1
ATOM 778 O O . ALA A 1 99 ? 3.534 -8.027 12.439 1.00 95.44 99 ALA A O 1
ATOM 779 N N . GLU A 1 100 ? 4.282 -6.049 11.703 1.00 97.56 100 GLU A N 1
ATOM 780 C CA . GLU A 1 100 ? 3.227 -5.269 12.345 1.00 97.56 100 GLU A CA 1
ATOM 781 C C . GLU A 1 100 ? 2.040 -5.127 11.381 1.00 97.56 100 GLU A C 1
ATOM 783 O O . GLU A 1 100 ? 2.193 -4.706 10.231 1.00 97.56 100 GLU A O 1
ATOM 788 N N . VAL A 1 101 ? 0.849 -5.478 11.854 1.00 98.25 101 VAL A N 1
ATOM 789 C CA . VAL A 1 101 ? -0.420 -5.153 11.211 1.00 98.25 101 VAL A CA 1
ATOM 790 C C . VAL A 1 101 ? -0.852 -3.793 11.730 1.00 98.25 101 VAL A C 1
ATOM 792 O O . VAL A 1 101 ? -1.192 -3.664 12.905 1.00 98.25 101 VAL A O 1
ATOM 795 N N . THR A 1 102 ? -0.883 -2.796 10.848 1.00 98.19 102 THR A N 1
ATOM 796 C CA . THR A 1 102 ? -1.240 -1.420 11.207 1.00 98.19 102 THR A CA 1
ATOM 797 C C . THR A 1 102 ? -2.367 -0.925 10.326 1.00 98.19 102 THR A C 1
ATOM 799 O O . THR A 1 102 ? -2.272 -0.910 9.095 1.00 98.19 102 THR A O 1
ATOM 802 N N . ALA A 1 103 ? -3.439 -0.478 10.971 1.00 98.31 103 ALA A N 1
ATOM 803 C CA . ALA A 1 103 ? -4.608 0.076 10.315 1.00 98.31 103 ALA A CA 1
ATOM 804 C C . ALA A 1 103 ? -4.916 1.472 10.853 1.00 98.31 103 ALA A C 1
ATOM 806 O O . ALA A 1 103 ? -4.893 1.713 12.057 1.00 98.31 103 ALA A O 1
ATOM 807 N N . GLN A 1 104 ? -5.251 2.393 9.955 1.00 97.81 104 GLN A N 1
ATOM 808 C CA . GLN A 1 104 ? -5.851 3.671 10.315 1.00 97.81 104 GLN A CA 1
ATOM 809 C C . GLN A 1 104 ? -7.363 3.585 10.114 1.00 97.81 104 GLN A C 1
ATOM 811 O O . GLN A 1 104 ? -7.823 3.153 9.058 1.00 97.81 104 GLN A O 1
ATOM 816 N N . ILE A 1 105 ? -8.134 4.009 11.111 1.00 98.19 105 ILE A N 1
ATOM 817 C CA . ILE A 1 105 ? -9.582 3.829 11.167 1.00 98.19 105 ILE A CA 1
ATOM 818 C C . ILE A 1 105 ? -10.273 5.164 11.411 1.00 98.19 105 ILE A C 1
ATOM 820 O O . ILE A 1 105 ? -10.010 5.849 12.399 1.00 98.19 105 ILE A O 1
ATOM 824 N N . TYR A 1 106 ? -11.215 5.502 10.542 1.00 97.31 106 TYR A N 1
ATOM 825 C CA . TYR A 1 106 ? -12.129 6.621 10.718 1.00 97.31 106 TYR A CA 1
ATOM 826 C C . TYR A 1 106 ? -13.558 6.103 10.904 1.00 97.31 106 TYR A C 1
ATOM 828 O O . TYR A 1 106 ? -13.981 5.178 10.212 1.00 97.31 106 TYR A O 1
ATOM 836 N N . THR A 1 107 ? -14.303 6.728 11.811 1.00 96.38 107 THR A N 1
ATOM 837 C CA . THR A 1 107 ? -15.757 6.584 11.935 1.00 96.38 107 THR A CA 1
ATOM 838 C C . THR A 1 107 ? -16.350 7.898 12.433 1.00 96.38 107 THR A C 1
ATOM 840 O O . THR A 1 107 ? -15.758 8.561 13.289 1.00 96.38 107 THR A O 1
ATOM 843 N N . GLN A 1 108 ? -17.511 8.281 11.904 1.00 95.12 108 GLN A N 1
ATOM 844 C CA . GLN A 1 108 ? -18.269 9.431 12.404 1.00 95.12 108 GLN A CA 1
ATOM 845 C C . GLN A 1 108 ? -19.170 9.100 13.606 1.00 95.12 108 GLN A C 1
ATOM 847 O O . GLN A 1 108 ? -19.669 10.006 14.270 1.00 95.12 108 GLN A O 1
ATOM 852 N N . TYR A 1 109 ? -19.375 7.816 13.914 1.00 94.31 109 TYR A N 1
ATOM 853 C CA . TYR A 1 109 ? -20.410 7.349 14.846 1.00 94.31 109 TYR A CA 1
ATOM 854 C C . TYR A 1 109 ? -19.952 7.254 16.313 1.00 94.31 109 TYR A C 1
ATOM 856 O O . TYR A 1 109 ? -20.571 6.592 17.145 1.00 94.31 109 TYR A O 1
ATOM 864 N N . GLY A 1 110 ? -18.870 7.950 16.663 1.00 83.81 110 GLY A N 1
ATOM 865 C CA . GLY A 1 110 ? -18.338 8.012 18.023 1.00 83.81 110 GLY A CA 1
ATOM 866 C C . GLY A 1 110 ? -17.057 7.196 18.216 1.00 83.81 110 GLY A C 1
ATOM 867 O O . GLY A 1 110 ? -16.390 6.847 17.244 1.00 83.81 110 GLY A O 1
ATOM 868 N N . PRO A 1 111 ? -16.640 6.957 19.474 1.00 89.88 111 PRO A N 1
ATOM 869 C CA . PRO A 1 111 ? -15.380 6.285 19.742 1.00 89.88 111 PRO A CA 1
ATOM 870 C C . PRO A 1 111 ? -15.398 4.854 19.211 1.00 89.88 111 PRO A C 1
ATOM 872 O O . PRO A 1 111 ? -16.394 4.144 19.325 1.00 89.88 111 PRO A O 1
ATOM 875 N N . LEU A 1 112 ? -14.250 4.442 18.689 1.00 94.38 112 LEU A N 1
ATOM 876 C CA . LEU A 1 112 ? -13.990 3.065 18.312 1.00 94.38 112 LEU A CA 1
ATOM 877 C C . LEU A 1 112 ? -13.973 2.180 19.568 1.00 94.38 112 LEU A C 1
ATOM 879 O O . LEU A 1 112 ? -13.322 2.532 20.559 1.00 94.38 112 LEU A O 1
ATOM 883 N N . GLU A 1 113 ? -14.698 1.064 19.527 1.00 95.31 113 GLU A N 1
ATOM 884 C CA . GLU A 1 113 ? -14.873 0.143 20.657 1.00 95.31 113 GLU A CA 1
ATOM 885 C C . GLU A 1 113 ? -13.879 -1.018 20.602 1.00 95.31 113 GLU A C 1
ATOM 887 O O . GLU A 1 113 ? -13.262 -1.360 21.608 1.00 95.31 113 GLU A O 1
ATOM 892 N N . GLU A 1 114 ? -13.704 -1.608 19.419 1.00 97.38 114 GLU A N 1
ATOM 893 C CA . GLU A 1 114 ? -12.888 -2.802 19.194 1.00 97.38 114 GLU A CA 1
ATOM 894 C C . GLU A 1 114 ? -12.263 -2.736 17.797 1.00 97.38 114 GLU A C 1
ATOM 896 O O . GLU A 1 114 ? -12.911 -2.311 16.835 1.00 97.38 114 GLU A O 1
ATOM 901 N N . VAL A 1 115 ? -11.017 -3.196 17.675 1.00 98.62 115 VAL A N 1
ATOM 902 C CA . VAL A 1 115 ? -10.391 -3.514 16.391 1.00 98.62 115 VAL A CA 1
ATOM 903 C C . VAL A 1 115 ? -9.695 -4.857 16.520 1.00 98.62 115 VAL A C 1
ATOM 905 O O . VAL A 1 115 ? -9.066 -5.145 17.537 1.00 98.62 115 VAL A O 1
ATOM 908 N N . ARG A 1 116 ? -9.816 -5.685 15.489 1.00 98.62 116 ARG A N 1
ATOM 909 C CA . ARG A 1 116 ? -9.190 -7.001 15.411 1.00 98.62 116 ARG A CA 1
ATOM 910 C C . ARG A 1 116 ? -8.757 -7.304 13.991 1.00 98.62 116 ARG A C 1
ATOM 912 O O . ARG A 1 116 ? -9.386 -6.824 13.046 1.00 98.62 116 ARG A O 1
ATOM 919 N N . TYR A 1 117 ? -7.732 -8.130 13.848 1.00 98.50 117 TYR A N 1
ATOM 920 C CA . TYR A 1 117 ? -7.373 -8.705 12.562 1.00 98.50 117 TYR A CA 1
ATOM 921 C C . TYR A 1 117 ? -7.544 -10.223 12.560 1.00 98.50 117 TYR A C 1
ATOM 923 O O . TYR A 1 117 ? -7.571 -10.872 13.606 1.00 98.50 117 TYR A O 1
ATOM 931 N N . GLN A 1 118 ? -7.680 -10.781 11.365 1.00 98.19 118 GLN A N 1
ATOM 932 C CA . GLN A 1 118 ? -7.722 -12.214 11.117 1.00 98.19 118 GLN A CA 1
ATOM 933 C C . GLN A 1 118 ? -6.978 -12.508 9.813 1.00 98.19 118 GLN A C 1
ATOM 935 O O . GLN A 1 118 ? -7.122 -11.761 8.844 1.00 98.19 118 GLN A O 1
ATOM 940 N N . ILE A 1 119 ? -6.194 -13.586 9.799 1.00 97.75 119 ILE A N 1
ATOM 941 C CA . ILE A 1 119 ? -5.585 -14.141 8.585 1.00 97.75 119 ILE A CA 1
ATOM 942 C C . ILE A 1 119 ? -6.409 -15.355 8.162 1.00 97.75 119 ILE A C 1
ATOM 944 O O . ILE A 1 119 ? -6.577 -16.289 8.950 1.00 97.75 119 ILE A O 1
ATOM 948 N N . ASP A 1 120 ? -6.934 -15.335 6.940 1.00 96.56 120 ASP A N 1
ATOM 949 C CA . ASP A 1 120 ? -7.840 -16.346 6.389 1.00 96.56 120 ASP A CA 1
ATOM 950 C C . ASP A 1 120 ? -8.998 -16.679 7.354 1.00 96.56 120 ASP A C 1
ATOM 952 O O . ASP A 1 120 ? -9.764 -15.808 7.757 1.00 96.56 120 ASP A O 1
ATOM 956 N N . GLN A 1 121 ? -9.124 -17.952 7.740 1.00 93.25 121 GLN A N 1
ATOM 957 C CA . GLN A 1 121 ? -10.077 -18.459 8.732 1.00 93.25 121 GLN A CA 1
ATOM 958 C C . GLN A 1 121 ? -9.394 -18.767 10.078 1.00 93.25 121 GLN A C 1
ATOM 960 O O . GLN A 1 121 ? -9.903 -19.557 10.872 1.00 93.25 121 GLN A O 1
ATOM 965 N N . GLY A 1 122 ? -8.213 -18.189 10.317 1.00 93.25 122 GLY A N 1
ATOM 966 C CA . GLY A 1 122 ? -7.417 -18.391 11.523 1.00 93.25 122 GLY A CA 1
ATOM 967 C C . GLY A 1 122 ? -7.983 -17.693 12.761 1.00 93.25 122 GLY A C 1
ATOM 968 O O . GLY A 1 122 ? -9.125 -17.234 12.790 1.00 93.25 122 GLY A O 1
ATOM 969 N N . GLY A 1 123 ? -7.160 -17.605 13.808 1.00 94.88 123 GLY A N 1
ATOM 970 C CA . GLY A 1 123 ? -7.525 -16.922 15.049 1.00 94.88 123 GLY A CA 1
ATOM 971 C C . GLY A 1 123 ? -7.815 -15.432 14.839 1.00 94.88 123 GLY A C 1
ATOM 972 O O . GLY A 1 123 ? -7.180 -14.771 14.020 1.00 94.88 123 GLY A O 1
ATOM 973 N N . ILE A 1 124 ? -8.775 -14.909 15.602 1.00 97.56 124 ILE A N 1
ATOM 974 C CA . ILE A 1 124 ? -9.086 -13.479 15.654 1.00 97.56 124 ILE A CA 1
ATOM 975 C C . ILE A 1 124 ? -8.181 -12.844 16.707 1.00 97.56 124 ILE A C 1
ATOM 977 O O . ILE A 1 124 ? -8.234 -13.228 17.876 1.00 97.56 124 ILE A O 1
ATOM 981 N N . ILE A 1 125 ? -7.370 -11.873 16.299 1.00 98.25 125 ILE A N 1
ATOM 982 C CA . ILE A 1 125 ? -6.375 -11.231 17.158 1.00 98.25 125 ILE A CA 1
ATOM 983 C C . ILE A 1 125 ? -6.801 -9.782 17.430 1.00 98.25 125 ILE A C 1
ATOM 985 O O . ILE A 1 125 ? -6.990 -9.023 16.475 1.00 98.25 125 ILE A O 1
ATOM 989 N N . PRO A 1 126 ? -6.978 -9.370 18.699 1.00 98.44 126 PRO A N 1
ATOM 990 C CA . PRO A 1 126 ? -7.293 -7.985 19.030 1.00 98.44 126 PRO A CA 1
ATOM 991 C C . PRO A 1 126 ? -6.114 -7.062 18.698 1.00 98.44 126 PRO A C 1
ATOM 993 O O . PRO A 1 126 ? -4.953 -7.447 18.825 1.00 98.44 126 PRO A O 1
ATOM 996 N N . MET A 1 127 ? -6.424 -5.834 18.294 1.00 98.56 127 MET A N 1
ATOM 997 C CA . MET A 1 127 ? -5.445 -4.791 17.998 1.00 98.56 127 MET A CA 1
ATOM 998 C C . MET A 1 127 ? -5.479 -3.700 19.068 1.00 98.56 127 MET A C 1
ATOM 1000 O O . MET A 1 127 ? -6.545 -3.328 19.563 1.00 98.56 127 MET A O 1
ATOM 1004 N N . GLU A 1 128 ? -4.312 -3.160 19.411 1.00 98.25 128 GLU A N 1
ATOM 1005 C CA . GLU A 1 128 ? -4.181 -2.036 20.331 1.00 98.25 128 GLU A CA 1
ATOM 1006 C C . GLU A 1 128 ? -4.612 -0.744 19.636 1.00 98.25 128 GLU A C 1
ATOM 1008 O O . GLU A 1 128 ? -4.048 -0.368 18.612 1.00 98.25 128 GLU A O 1
ATOM 1013 N N . ILE A 1 129 ? -5.615 -0.052 20.186 1.00 97.12 129 ILE A N 1
ATOM 1014 C CA . ILE A 1 129 ? -6.153 1.184 19.608 1.00 97.12 129 ILE A CA 1
ATOM 1015 C C . ILE A 1 129 ? -5.475 2.394 20.248 1.00 97.12 129 ILE A C 1
ATOM 1017 O O . ILE A 1 129 ? -5.752 2.754 21.395 1.00 97.12 129 ILE A O 1
ATOM 1021 N N . ARG A 1 130 ? -4.690 3.118 19.455 1.00 94.12 130 ARG A N 1
ATOM 1022 C CA . ARG A 1 130 ? -4.274 4.483 19.756 1.00 94.12 130 ARG A CA 1
ATOM 1023 C C . ARG A 1 130 ? -5.340 5.459 19.262 1.00 94.12 130 ARG A C 1
ATOM 1025 O O . ARG A 1 130 ? -5.539 5.649 18.061 1.00 94.12 130 ARG A O 1
ATOM 1032 N N . LYS A 1 131 ? -6.033 6.084 20.213 1.00 84.06 131 LYS A N 1
ATOM 1033 C CA . LYS A 1 131 ? -7.066 7.087 19.932 1.00 84.06 131 LYS A CA 1
ATOM 1034 C C . LYS A 1 131 ? -6.418 8.416 19.560 1.00 84.06 131 LYS A C 1
ATOM 1036 O O . LYS A 1 131 ? -5.809 9.055 20.417 1.00 84.06 131 LYS A O 1
ATOM 1041 N N . ASP A 1 132 ? -6.596 8.857 18.317 1.00 78.50 132 ASP A N 1
ATOM 1042 C CA . ASP A 1 132 ? -6.260 10.219 17.904 1.00 78.50 132 ASP A CA 1
ATOM 1043 C C . ASP A 1 132 ? -7.536 11.052 17.687 1.00 78.50 132 ASP A C 1
ATOM 1045 O O . ASP A 1 132 ? -8.649 10.543 17.574 1.00 78.50 132 ASP A O 1
ATOM 1049 N N . LYS A 1 133 ? -7.387 12.382 17.664 1.00 78.38 133 LYS A N 1
ATOM 1050 C CA . LYS A 1 133 ? -8.523 13.317 17.556 1.00 78.38 133 LYS A CA 1
ATOM 1051 C C . LYS A 1 133 ? -9.245 13.287 16.201 1.00 78.38 133 LYS A C 1
ATOM 1053 O O . LYS A 1 133 ? -10.371 13.760 16.124 1.00 78.38 133 LYS A O 1
ATOM 1058 N N . LEU A 1 134 ? -8.588 12.815 15.138 1.00 91.31 134 LEU A N 1
ATOM 1059 C CA . LEU A 1 134 ? -9.083 12.913 13.753 1.00 91.31 134 LEU A CA 1
ATOM 1060 C C . LEU A 1 134 ? -9.347 11.543 13.105 1.00 91.31 134 LEU A C 1
ATOM 1062 O O . LEU A 1 134 ? -10.239 11.421 12.274 1.00 91.31 134 LEU A O 1
ATOM 1066 N N . TRP A 1 135 ? -8.583 10.524 13.486 1.00 95.31 135 TRP A N 1
ATOM 1067 C CA . TRP A 1 135 ? -8.765 9.112 13.144 1.00 95.31 135 TRP A CA 1
ATOM 1068 C C . TRP A 1 135 ? -8.200 8.280 14.306 1.00 95.31 135 TRP A C 1
ATOM 1070 O O . TRP A 1 135 ? -7.647 8.839 15.244 1.00 95.31 135 TRP A O 1
ATOM 1080 N N . ASN A 1 136 ? -8.328 6.962 14.283 1.00 96.44 136 ASN A N 1
ATOM 1081 C CA . ASN A 1 136 ? -7.670 6.064 15.231 1.00 96.44 136 ASN A CA 1
ATOM 1082 C C . ASN A 1 136 ? -6.599 5.266 14.494 1.00 96.44 136 ASN A C 1
ATOM 1084 O O . ASN A 1 136 ? -6.753 4.980 13.308 1.00 96.44 136 ASN A O 1
ATOM 1088 N N . THR A 1 137 ? -5.542 4.871 15.189 1.00 97.12 137 THR A N 1
ATOM 1089 C CA . THR A 1 137 ? -4.567 3.911 14.663 1.00 97.12 137 THR A CA 1
ATOM 1090 C C . THR A 1 137 ? -4.656 2.649 15.501 1.00 97.12 137 THR A C 1
ATOM 1092 O O . THR A 1 137 ? -4.670 2.743 16.723 1.00 97.12 137 THR A O 1
ATOM 1095 N N . ALA A 1 138 ? -4.747 1.487 14.865 1.00 98.25 138 ALA A N 1
ATOM 1096 C CA . ALA A 1 138 ? -4.724 0.204 15.546 1.00 98.25 138 ALA A CA 1
ATOM 1097 C C . ALA A 1 138 ? -3.517 -0.612 15.089 1.00 98.25 138 ALA A C 1
ATOM 1099 O O . ALA A 1 138 ? -3.255 -0.665 13.883 1.00 98.25 138 ALA A O 1
ATOM 1100 N N . THR A 1 139 ? -2.819 -1.251 16.027 1.00 98.44 139 THR A N 1
ATOM 1101 C CA . THR A 1 139 ? -1.638 -2.078 15.744 1.00 98.44 139 THR A CA 1
ATOM 1102 C C . THR A 1 139 ? -1.719 -3.444 16.417 1.00 98.44 139 THR A C 1
ATOM 1104 O O . THR A 1 139 ? -2.325 -3.604 17.476 1.00 98.44 139 THR A O 1
ATOM 1107 N N . ALA A 1 140 ? -1.122 -4.455 15.794 1.00 98.31 140 ALA A N 1
ATOM 1108 C CA . ALA A 1 140 ? -0.842 -5.744 16.419 1.00 98.31 140 ALA A CA 1
ATOM 1109 C C . ALA A 1 140 ? 0.294 -6.452 15.683 1.00 98.31 140 ALA A C 1
ATOM 1111 O O . ALA A 1 140 ? 0.498 -6.234 14.492 1.00 98.31 140 ALA A O 1
ATOM 1112 N N . MET A 1 141 ? 1.005 -7.343 16.368 1.00 97.75 141 MET A N 1
ATOM 1113 C CA . MET A 1 141 ? 2.026 -8.168 15.724 1.00 97.75 141 MET A CA 1
ATOM 1114 C C . MET A 1 141 ? 1.402 -9.402 15.078 1.00 97.75 141 MET A C 1
ATOM 1116 O O . MET A 1 141 ? 0.463 -10.000 15.614 1.00 97.75 141 MET A O 1
ATOM 1120 N N . TRP A 1 142 ? 1.968 -9.808 13.950 1.00 96.88 142 TRP A N 1
ATOM 1121 C CA . TRP A 1 142 ? 1.686 -11.064 13.280 1.00 96.88 142 TRP A CA 1
ATOM 1122 C C . TRP A 1 142 ? 2.996 -11.785 12.961 1.00 96.88 142 TRP A C 1
ATOM 1124 O O . TRP A 1 142 ? 3.906 -11.215 12.366 1.00 96.88 142 TRP A O 1
ATOM 1134 N N . ASP A 1 143 ? 3.092 -13.049 13.365 1.00 95.88 143 ASP A N 1
ATOM 1135 C CA . ASP A 1 143 ? 4.190 -13.939 12.998 1.00 95.88 143 ASP A CA 1
ATOM 1136 C C . ASP A 1 143 ? 3.803 -14.739 11.746 1.00 95.88 143 ASP A C 1
ATOM 1138 O O . ASP A 1 143 ? 3.084 -15.742 11.825 1.00 95.88 143 ASP A O 1
ATOM 1142 N N . SER A 1 144 ? 4.258 -14.288 10.573 1.00 93.62 144 SER A N 1
ATOM 1143 C CA . SER A 1 144 ? 3.940 -14.938 9.299 1.00 93.62 144 SER A CA 1
ATOM 1144 C C . SER A 1 144 ? 4.706 -16.247 9.099 1.00 93.62 144 SER A C 1
ATOM 1146 O O . SER A 1 144 ? 4.373 -17.001 8.187 1.00 93.62 144 SER A O 1
ATOM 1148 N N . THR A 1 145 ? 5.692 -16.571 9.947 1.00 92.56 145 THR A N 1
ATOM 1149 C CA . THR A 1 145 ? 6.440 -17.840 9.855 1.00 92.56 145 THR A CA 1
ATOM 1150 C C . THR A 1 145 ? 5.578 -19.058 10.186 1.00 92.56 145 THR A C 1
ATOM 1152 O O . THR A 1 145 ? 5.904 -20.179 9.795 1.00 92.56 145 THR A O 1
ATOM 1155 N N . GLN A 1 146 ? 4.455 -18.833 10.871 1.00 89.31 146 GLN A N 1
ATOM 1156 C CA . GLN A 1 146 ? 3.467 -19.855 11.211 1.00 89.31 146 GLN A CA 1
ATOM 1157 C C . GLN A 1 146 ? 2.436 -20.075 10.092 1.00 89.31 146 GLN A C 1
ATOM 1159 O O . GLN A 1 146 ? 1.673 -21.042 10.135 1.00 89.31 146 GLN A O 1
ATOM 1164 N N . ALA A 1 147 ? 2.400 -19.190 9.091 1.00 92.44 147 ALA A N 1
ATOM 1165 C CA . ALA A 1 147 ? 1.544 -19.323 7.922 1.00 92.44 147 ALA A CA 1
ATOM 1166 C C . ALA A 1 147 ? 2.223 -20.170 6.834 1.00 92.44 147 ALA A C 1
ATOM 1168 O O . ALA A 1 147 ? 3.446 -20.308 6.776 1.00 92.44 147 ALA A O 1
ATOM 1169 N N . LYS A 1 148 ? 1.414 -20.759 5.948 1.00 94.50 148 LYS A N 1
ATOM 1170 C CA . LYS A 1 148 ? 1.946 -21.426 4.752 1.00 94.50 148 LYS A CA 1
ATOM 1171 C C . LYS A 1 148 ? 2.554 -20.370 3.823 1.00 94.50 148 LYS A C 1
ATOM 1173 O O . LYS A 1 148 ? 2.139 -19.224 3.836 1.00 94.50 148 LYS A O 1
ATOM 1178 N N . ALA A 1 149 ? 3.528 -20.746 3.000 1.00 95.88 149 ALA A N 1
ATOM 1179 C CA . ALA A 1 149 ? 3.957 -19.857 1.924 1.00 95.88 149 ALA A CA 1
ATOM 1180 C C . ALA A 1 149 ? 2.832 -19.725 0.883 1.00 95.88 149 ALA A C 1
ATOM 1182 O O . ALA A 1 149 ? 2.179 -20.722 0.556 1.00 95.88 149 ALA A O 1
ATOM 1183 N N . GLY A 1 150 ? 2.637 -18.523 0.340 1.00 95.75 150 GLY A N 1
ATOM 1184 C CA . GLY A 1 150 ? 1.592 -18.241 -0.646 1.00 95.75 150 GLY A CA 1
ATOM 1185 C C . GLY A 1 150 ? 0.695 -17.071 -0.260 1.00 95.75 150 GLY A C 1
ATOM 1186 O O . GLY A 1 150 ? 1.084 -16.217 0.532 1.00 95.75 150 GLY A O 1
ATOM 1187 N N . TYR A 1 151 ? -0.482 -17.009 -0.877 1.00 97.06 151 TYR A N 1
ATOM 1188 C CA . TYR A 1 151 ? -1.430 -15.911 -0.706 1.00 97.06 151 TYR A CA 1
ATOM 1189 C C . TYR A 1 151 ? -2.395 -16.170 0.446 1.00 97.06 151 TYR A C 1
ATOM 1191 O O . TYR A 1 151 ? -2.916 -17.276 0.596 1.00 97.06 151 TYR A O 1
ATOM 1199 N N . HIS A 1 152 ? -2.645 -15.117 1.216 1.00 97.62 152 HIS A N 1
ATOM 1200 C CA . HIS A 1 152 ? -3.522 -15.093 2.376 1.00 97.62 152 HIS A CA 1
ATOM 1201 C C . HIS A 1 152 ? -4.376 -13.830 2.361 1.00 97.62 152 HIS A C 1
ATOM 1203 O O . HIS A 1 152 ? -3.970 -12.797 1.825 1.00 97.62 152 HIS A O 1
ATOM 1209 N N . ILE A 1 153 ? -5.541 -13.886 2.999 1.00 97.88 153 ILE A N 1
ATOM 1210 C CA . ILE A 1 153 ? -6.408 -12.725 3.190 1.00 97.88 153 ILE A CA 1
ATOM 1211 C C . ILE A 1 153 ? -6.229 -12.196 4.609 1.00 97.88 153 ILE A C 1
ATOM 1213 O O . ILE A 1 153 ? -6.628 -12.838 5.578 1.00 97.88 153 ILE A O 1
ATOM 1217 N N . LEU A 1 154 ? -5.681 -10.990 4.728 1.00 98.06 154 LEU A N 1
ATOM 1218 C CA . LEU A 1 154 ? -5.717 -10.205 5.954 1.00 98.06 154 LEU A CA 1
ATOM 1219 C C . LEU A 1 154 ? -7.026 -9.416 5.998 1.00 98.06 154 LEU A C 1
ATOM 1221 O O . LEU A 1 154 ? -7.273 -8.546 5.163 1.00 98.06 154 LEU A O 1
ATOM 1225 N N . MET A 1 155 ? -7.852 -9.684 7.002 1.00 98.44 155 MET A N 1
ATOM 1226 C CA . MET A 1 155 ? -9.051 -8.911 7.296 1.00 98.44 155 MET A CA 1
ATOM 1227 C C . MET A 1 155 ? -8.839 -8.099 8.567 1.00 98.44 155 MET A C 1
ATOM 1229 O O . MET A 1 155 ? -8.576 -8.668 9.620 1.00 98.44 155 MET A O 1
ATOM 1233 N N . VAL A 1 156 ? -9.028 -6.784 8.488 1.00 98.69 156 VAL A N 1
ATOM 1234 C CA . VAL A 1 156 ? -9.152 -5.913 9.661 1.00 98.69 156 VAL A CA 1
ATOM 1235 C C . VAL A 1 156 ? -10.620 -5.571 9.849 1.00 98.69 156 VAL A C 1
ATOM 1237 O O . VAL A 1 156 ? -11.289 -5.115 8.920 1.00 98.69 156 VAL A O 1
ATOM 1240 N N . GLN A 1 157 ? -11.123 -5.787 11.056 1.00 98.62 157 GLN A N 1
ATOM 1241 C CA . GLN A 1 157 ? -12.493 -5.500 11.445 1.00 98.62 157 GLN A CA 1
ATOM 1242 C C . GLN A 1 157 ? -12.509 -4.528 12.620 1.00 98.62 157 GLN A C 1
ATOM 1244 O O . GLN A 1 157 ? -11.748 -4.669 13.573 1.00 98.62 157 GLN A O 1
ATOM 1249 N N . ALA A 1 158 ? -13.403 -3.554 12.540 1.00 98.44 158 ALA A N 1
ATOM 1250 C CA . ALA A 1 158 ? -13.573 -2.482 13.499 1.00 98.44 158 ALA A CA 1
ATOM 1251 C C . ALA A 1 158 ? -15.036 -2.408 13.953 1.00 98.44 158 ALA A C 1
ATOM 1253 O O . ALA A 1 158 ? -15.950 -2.668 13.164 1.00 98.44 158 ALA A O 1
ATOM 1254 N N . ARG A 1 159 ? -15.255 -2.042 15.216 1.00 98.25 159 ARG A N 1
ATOM 1255 C CA . ARG A 1 159 ? -16.579 -1.818 15.805 1.00 98.25 159 ARG A CA 1
ATOM 1256 C C . ARG A 1 159 ? -16.679 -0.405 16.357 1.00 98.25 159 ARG A C 1
ATOM 1258 O O . ARG A 1 159 ? -15.815 0.032 17.116 1.00 98.25 159 ARG A O 1
ATOM 1265 N N . ASP A 1 160 ? -17.755 0.276 15.998 1.00 96.38 160 ASP A N 1
ATOM 1266 C CA . ASP A 1 160 ? -18.212 1.502 16.643 1.00 96.38 160 ASP A CA 1
ATOM 1267 C C . ASP A 1 160 ? -19.633 1.307 17.197 1.00 96.38 160 ASP A C 1
ATOM 1269 O O . ASP A 1 160 ? -20.204 0.216 17.109 1.00 96.38 160 ASP A O 1
ATOM 1273 N N . LYS A 1 161 ? -20.209 2.377 17.750 1.00 95.38 161 LYS A N 1
ATOM 1274 C CA . LYS A 1 161 ? -21.534 2.359 18.387 1.00 95.38 161 LYS A CA 1
ATOM 1275 C C . LYS A 1 161 ? -22.670 1.903 17.471 1.00 95.38 161 LYS A C 1
ATOM 1277 O O . LYS A 1 161 ? -23.665 1.374 17.951 1.00 95.38 161 LYS A O 1
ATOM 1282 N N . GLU A 1 162 ? -22.528 2.115 16.168 1.00 96.25 162 GLU A N 1
ATOM 1283 C CA . GLU A 1 162 ? -23.551 1.822 15.163 1.00 96.25 162 GLU A CA 1
ATOM 1284 C C . GLU A 1 162 ? -23.283 0.476 14.461 1.00 96.25 162 GLU A C 1
ATOM 1286 O O . GLU A 1 162 ? -23.949 0.135 13.483 1.00 96.25 162 GLU A O 1
ATOM 1291 N N . GLY A 1 163 ? -22.257 -0.281 14.872 1.00 96.69 163 GLY A N 1
ATOM 1292 C CA . GLY A 1 163 ? -21.997 -1.634 14.379 1.00 96.69 163 GLY A CA 1
ATOM 1293 C C . GLY A 1 163 ? -20.571 -1.895 13.899 1.00 96.69 163 GLY A C 1
ATOM 1294 O O . GLY A 1 163 ? -19.602 -1.278 14.333 1.00 96.69 163 GLY A O 1
ATOM 1295 N N . VAL A 1 164 ? -20.442 -2.896 13.026 1.00 97.94 164 VAL A N 1
ATOM 1296 C CA . VAL A 1 164 ? -19.160 -3.475 12.606 1.00 97.94 164 VAL A CA 1
ATOM 1297 C C . VAL A 1 164 ? -18.900 -3.193 11.132 1.00 97.94 164 VAL A C 1
ATOM 1299 O O . VAL A 1 164 ? -19.800 -3.299 10.302 1.00 97.94 164 VAL A O 1
ATOM 1302 N N . PHE A 1 165 ? -17.653 -2.884 10.799 1.00 98.38 165 PHE A N 1
ATOM 1303 C CA . PHE A 1 165 ? -17.178 -2.702 9.432 1.00 98.38 165 PHE A CA 1
ATOM 1304 C C . PHE A 1 165 ? -15.791 -3.323 9.270 1.00 98.38 165 PHE A C 1
ATOM 1306 O O . PHE A 1 165 ? -15.079 -3.553 10.247 1.00 98.38 165 PHE A O 1
ATOM 1313 N N . SER A 1 166 ? -15.412 -3.663 8.040 1.00 98.38 166 SER A N 1
ATOM 1314 C CA . SER A 1 166 ? -14.158 -4.375 7.788 1.00 98.38 166 SER A CA 1
ATOM 1315 C C . SER A 1 166 ? -13.538 -4.011 6.449 1.00 98.38 166 SER A C 1
ATOM 1317 O O . SER A 1 166 ? -14.219 -3.517 5.550 1.00 98.38 166 SER A O 1
ATOM 1319 N N . LYS A 1 167 ? -12.238 -4.271 6.329 1.00 98.00 167 LYS A N 1
ATOM 1320 C CA . LYS A 1 167 ? -11.469 -4.164 5.094 1.00 98.00 167 LYS A CA 1
ATOM 1321 C C . LYS A 1 167 ? -10.582 -5.393 4.968 1.00 98.00 167 LYS A C 1
ATOM 1323 O O . LYS A 1 167 ? -10.018 -5.856 5.957 1.00 98.00 167 LYS A O 1
ATOM 1328 N N . GLN A 1 168 ? -10.481 -5.904 3.750 1.00 97.19 168 GLN A N 1
ATOM 1329 C CA . GLN A 1 168 ? -9.606 -7.015 3.405 1.00 97.19 168 GLN A CA 1
ATOM 1330 C C . GLN A 1 168 ? -8.462 -6.533 2.516 1.00 97.19 168 GLN A C 1
ATOM 1332 O O . GLN A 1 168 ? -8.627 -5.585 1.741 1.00 97.19 168 GLN A O 1
ATOM 1337 N N . MET A 1 169 ? -7.327 -7.206 2.638 1.00 95.56 169 MET A N 1
ATOM 1338 C CA . MET A 1 169 ? -6.147 -7.070 1.798 1.00 95.56 169 MET A CA 1
ATOM 1339 C C . MET A 1 169 ? -5.582 -8.470 1.571 1.00 95.56 169 MET A C 1
ATOM 1341 O O . MET A 1 169 ? -5.413 -9.227 2.525 1.00 95.56 169 MET A O 1
ATOM 1345 N N . GLU A 1 170 ? -5.319 -8.830 0.320 1.00 97.19 170 GLU A N 1
ATOM 1346 C CA . GLU A 1 170 ? -4.566 -10.045 0.022 1.00 97.19 170 GLU A CA 1
ATOM 1347 C C . GLU A 1 170 ? -3.068 -9.746 0.162 1.00 97.19 170 GLU A C 1
ATOM 1349 O O . GLU A 1 170 ? -2.582 -8.688 -0.238 1.00 97.19 170 GLU A O 1
ATOM 1354 N N . ILE A 1 171 ? -2.351 -10.678 0.773 1.00 96.25 171 ILE A N 1
ATOM 1355 C CA . ILE A 1 171 ? -0.927 -10.588 1.078 1.00 96.25 171 ILE A CA 1
ATOM 1356 C C . ILE A 1 171 ? -0.247 -11.901 0.708 1.00 96.25 171 ILE A C 1
ATOM 1358 O O . ILE A 1 171 ? -0.847 -12.970 0.816 1.00 96.25 171 ILE A O 1
ATOM 1362 N N . LYS A 1 172 ? 1.017 -11.838 0.297 1.00 97.06 172 LYS A N 1
ATOM 1363 C CA . LYS A 1 172 ? 1.822 -13.014 -0.026 1.00 97.06 172 LYS A CA 1
ATOM 1364 C C . LYS A 1 172 ? 2.892 -13.231 1.038 1.00 97.06 172 LYS A C 1
ATOM 1366 O O . LYS A 1 172 ? 3.761 -12.384 1.233 1.00 97.06 172 LYS A O 1
ATOM 1371 N N . VAL A 1 173 ? 2.853 -14.389 1.686 1.00 97.12 173 VAL A N 1
ATOM 1372 C CA . VAL A 1 173 ? 3.913 -14.862 2.577 1.00 97.12 173 VAL A CA 1
ATOM 1373 C C . VAL A 1 173 ? 5.000 -15.509 1.725 1.00 97.12 173 VAL A C 1
ATOM 1375 O O . VAL A 1 173 ? 4.799 -16.584 1.149 1.00 97.12 173 VAL A O 1
ATOM 1378 N N . CYS A 1 174 ? 6.143 -14.839 1.602 1.00 95.00 174 CYS A N 1
ATOM 1379 C CA . CYS A 1 174 ? 7.287 -15.319 0.833 1.00 95.00 174 CYS A CA 1
ATOM 1380 C C . CYS A 1 174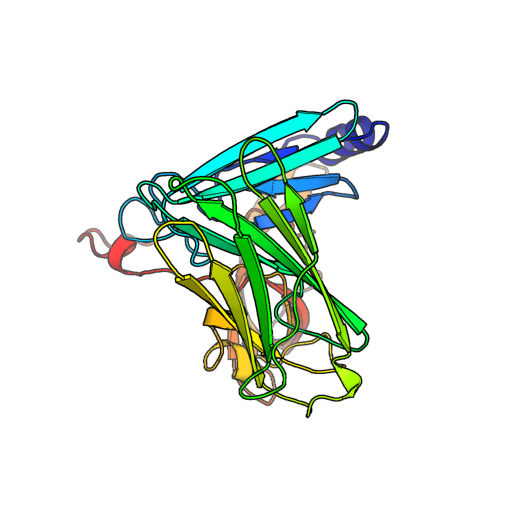 ? 8.590 -14.648 1.274 1.00 95.00 174 CYS A C 1
ATOM 1382 O O . CYS A 1 174 ? 8.603 -13.474 1.623 1.00 95.00 174 CYS A O 1
ATOM 1384 N N . LYS A 1 175 ? 9.702 -15.381 1.161 1.00 92.50 175 LYS A N 1
ATOM 1385 C CA . LYS A 1 175 ? 11.052 -14.859 1.441 1.00 92.50 175 LYS A CA 1
ATOM 1386 C C . LYS A 1 175 ? 11.633 -14.029 0.296 1.00 92.50 175 LYS A C 1
ATOM 1388 O O . LYS A 1 175 ? 12.559 -13.250 0.498 1.00 92.50 175 LYS A O 1
ATOM 1393 N N . ASP A 1 176 ? 11.121 -14.230 -0.914 1.00 91.00 176 ASP A N 1
ATOM 1394 C CA . ASP A 1 176 ? 11.635 -13.568 -2.105 1.00 91.00 176 ASP A CA 1
ATOM 1395 C C . ASP A 1 176 ? 11.071 -12.151 -2.224 1.00 91.00 176 ASP A C 1
ATOM 1397 O O . ASP A 1 176 ? 9.865 -11.946 -2.340 1.00 91.00 176 ASP A O 1
ATOM 1401 N N . GLU A 1 177 ? 11.958 -11.159 -2.268 1.00 90.06 177 GLU A N 1
ATOM 1402 C CA . GLU A 1 177 ? 11.572 -9.766 -2.522 1.00 90.06 177 GLU A CA 1
ATOM 1403 C C . GLU A 1 177 ? 11.286 -9.484 -4.006 1.00 90.06 177 GLU A C 1
ATOM 1405 O O . GLU A 1 177 ? 10.754 -8.424 -4.345 1.00 90.06 177 GLU A O 1
ATOM 1410 N N . ILE A 1 178 ? 11.697 -10.389 -4.904 1.00 94.69 178 ILE A N 1
ATOM 1411 C CA . ILE A 1 178 ? 11.503 -10.261 -6.350 1.00 94.69 178 ILE A CA 1
ATOM 1412 C C . ILE A 1 178 ? 10.230 -11.003 -6.735 1.00 94.69 178 ILE A C 1
ATOM 1414 O O . ILE A 1 178 ? 10.168 -12.229 -6.687 1.00 94.69 178 ILE A O 1
ATOM 1418 N N . LEU A 1 179 ? 9.233 -10.244 -7.172 1.00 94.75 179 LEU A N 1
ATOM 1419 C CA . LEU A 1 179 ? 7.971 -10.775 -7.650 1.00 94.75 179 LEU A CA 1
ATOM 1420 C C . LEU A 1 179 ? 8.104 -11.260 -9.100 1.00 94.75 179 LEU A C 1
ATOM 1422 O O . LEU A 1 179 ? 8.598 -10.532 -9.969 1.00 94.75 179 LEU A O 1
ATOM 1426 N N . ALA A 1 180 ? 7.630 -12.478 -9.355 1.00 94.75 180 ALA A N 1
ATOM 1427 C CA . ALA A 1 180 ? 7.539 -13.041 -10.694 1.00 94.75 180 ALA A CA 1
ATOM 1428 C C . ALA A 1 180 ? 6.473 -12.306 -11.525 1.00 94.75 180 ALA A C 1
ATOM 1430 O O . ALA A 1 180 ? 5.372 -12.021 -11.047 1.00 94.75 180 ALA A O 1
ATOM 1431 N N . LEU A 1 181 ? 6.773 -12.006 -12.790 1.00 94.44 181 LEU A N 1
ATOM 1432 C CA . LEU A 1 181 ? 5.894 -11.207 -13.652 1.00 94.44 181 LEU A CA 1
ATOM 1433 C C . LEU A 1 181 ? 4.542 -11.882 -13.903 1.00 94.44 181 LEU A C 1
ATOM 1435 O O . LEU A 1 181 ? 3.526 -11.196 -14.012 1.00 94.44 181 LEU A O 1
ATOM 1439 N N . GLY A 1 182 ? 4.517 -13.214 -13.979 1.00 93.25 182 GLY A N 1
ATOM 1440 C CA . GLY A 1 182 ? 3.300 -14.005 -14.155 1.00 93.25 182 GLY A CA 1
ATOM 1441 C C . GLY A 1 182 ? 2.334 -13.931 -12.970 1.00 93.25 182 GLY A C 1
ATOM 1442 O O . GLY A 1 182 ? 1.150 -14.203 -13.146 1.00 93.25 182 GLY A O 1
ATOM 1443 N N . GLU A 1 183 ? 2.800 -13.515 -11.790 1.00 94.00 183 GLU A N 1
ATOM 1444 C CA . GLU A 1 183 ? 1.967 -13.387 -10.589 1.00 94.00 183 GLU A CA 1
ATOM 1445 C C . GLU A 1 183 ? 1.260 -12.031 -10.477 1.00 94.00 183 GLU A C 1
ATOM 1447 O O . GLU A 1 183 ? 0.236 -11.923 -9.804 1.00 94.00 183 GLU A O 1
ATOM 1452 N N . ILE A 1 184 ? 1.753 -10.998 -11.170 1.00 91.88 184 ILE A N 1
ATOM 1453 C CA . ILE A 1 184 ? 1.233 -9.631 -11.026 1.00 91.88 184 ILE A CA 1
ATOM 1454 C C . ILE A 1 184 ? -0.224 -9.531 -11.478 1.00 91.88 184 ILE A C 1
ATOM 1456 O O . ILE A 1 184 ? -1.014 -8.886 -10.805 1.00 91.88 184 ILE A O 1
ATOM 1460 N N . ILE A 1 185 ? -0.599 -10.129 -12.614 1.00 90.44 185 ILE A N 1
ATOM 1461 C CA . ILE A 1 185 ? -1.966 -9.996 -13.151 1.00 90.44 185 ILE A CA 1
ATOM 1462 C C . ILE A 1 185 ? -2.996 -10.774 -12.312 1.00 90.44 185 ILE A C 1
ATOM 1464 O O . ILE A 1 185 ? -4.014 -10.176 -11.958 1.00 90.44 185 ILE A O 1
ATOM 1468 N N . PRO A 1 186 ? -2.779 -12.061 -11.967 1.00 93.75 186 PRO A N 1
ATOM 1469 C CA . PRO A 1 186 ? -3.734 -12.813 -11.149 1.00 93.75 186 PRO A CA 1
ATOM 1470 C C . PRO A 1 186 ? -3.989 -12.190 -9.770 1.00 93.75 186 PRO A C 1
ATOM 1472 O O . PRO A 1 186 ? -5.112 -12.256 -9.281 1.00 93.75 186 PRO A O 1
ATOM 1475 N N . HIS A 1 187 ? -2.976 -11.533 -9.195 1.00 95.06 187 HIS A N 1
ATOM 1476 C CA . HIS A 1 187 ? -3.015 -10.927 -7.860 1.00 95.06 187 HIS A CA 1
ATOM 1477 C C . HIS A 1 187 ? -2.874 -9.401 -7.909 1.00 95.06 187 HIS A C 1
ATOM 1479 O O . HIS A 1 187 ? -2.327 -8.766 -7.008 1.00 95.06 187 HIS A O 1
ATOM 1485 N N . PHE A 1 188 ? -3.357 -8.784 -8.991 1.00 92.88 188 PHE A N 1
ATOM 1486 C CA . PHE A 1 188 ? -3.093 -7.376 -9.282 1.00 92.88 188 PHE A CA 1
ATOM 1487 C C . PHE A 1 188 ? -3.528 -6.433 -8.161 1.00 92.88 188 PHE A C 1
ATOM 1489 O O . PHE A 1 188 ? -2.772 -5.538 -7.795 1.00 92.88 188 PHE A O 1
ATOM 1496 N N . ASN A 1 189 ? -4.708 -6.660 -7.581 1.00 91.31 189 ASN A N 1
ATOM 1497 C CA . ASN A 1 189 ? -5.243 -5.818 -6.507 1.00 91.31 189 ASN A CA 1
ATOM 1498 C C . ASN A 1 189 ? -4.349 -5.803 -5.257 1.00 91.31 189 ASN A C 1
ATOM 1500 O O . ASN A 1 189 ? -4.370 -4.832 -4.511 1.00 91.31 189 ASN A O 1
ATOM 1504 N N . SER A 1 190 ? -3.570 -6.860 -5.038 1.00 92.50 190 SER A N 1
ATOM 1505 C CA . SER A 1 190 ? -2.647 -7.001 -3.908 1.00 92.50 190 SER A CA 1
ATOM 1506 C C . SER A 1 190 ? -1.415 -6.131 -4.113 1.00 92.50 190 SER A C 1
ATOM 1508 O O . SER A 1 190 ? -0.888 -5.555 -3.171 1.00 92.50 190 SER A O 1
ATOM 1510 N N . TYR A 1 191 ? -0.969 -5.984 -5.360 1.00 94.19 191 TYR A N 1
ATOM 1511 C CA . TYR A 1 191 ? 0.234 -5.227 -5.702 1.00 94.19 191 TYR A CA 1
ATOM 1512 C C . TYR A 1 191 ? -0.038 -3.801 -6.174 1.00 94.19 191 TYR A C 1
ATOM 1514 O O . TYR A 1 191 ? 0.894 -2.998 -6.254 1.00 94.19 191 TYR A O 1
ATOM 1522 N N . GLN A 1 192 ? -1.287 -3.483 -6.511 1.00 93.31 192 GLN A N 1
ATOM 1523 C CA . GLN A 1 192 ? -1.671 -2.180 -7.031 1.00 93.31 192 GLN A CA 1
ATOM 1524 C C . GLN A 1 192 ? -1.286 -1.069 -6.044 1.00 93.31 192 GLN A C 1
ATOM 1526 O O . GLN A 1 192 ? -1.618 -1.132 -4.864 1.00 93.31 192 GLN A O 1
ATOM 1531 N N . GLY A 1 193 ? -0.552 -0.060 -6.520 1.00 90.19 193 GLY A N 1
ATOM 1532 C CA . GLY A 1 193 ? -0.118 1.064 -5.682 1.00 90.19 193 GLY A CA 1
ATOM 1533 C C . GLY A 1 193 ? 1.056 0.787 -4.741 1.00 90.19 193 GLY A C 1
ATOM 1534 O O . GLY A 1 193 ? 1.505 1.698 -4.047 1.00 90.19 193 GLY A O 1
ATOM 1535 N N . HIS A 1 194 ? 1.602 -0.431 -4.733 1.00 91.81 194 HIS A N 1
ATOM 1536 C CA . HIS A 1 194 ? 2.764 -0.789 -3.925 1.00 91.81 194 HIS A CA 1
ATOM 1537 C C . HIS A 1 194 ? 4.046 -0.823 -4.763 1.00 91.81 194 HIS A C 1
ATOM 1539 O O . HIS A 1 194 ? 4.049 -1.241 -5.920 1.00 91.81 194 HIS A O 1
ATOM 1545 N N . ILE A 1 195 ? 5.167 -0.396 -4.171 1.00 90.94 195 ILE A N 1
ATOM 1546 C CA . ILE A 1 195 ? 6.483 -0.517 -4.808 1.00 90.94 195 ILE A CA 1
ATOM 1547 C C . ILE A 1 195 ? 6.926 -1.979 -4.741 1.00 90.94 195 ILE A C 1
ATOM 1549 O O . ILE A 1 195 ? 7.194 -2.505 -3.664 1.00 90.94 195 ILE A O 1
ATOM 1553 N N . MET A 1 196 ? 7.078 -2.598 -5.906 1.00 92.12 196 MET A N 1
ATOM 1554 C CA . MET A 1 196 ? 7.481 -3.990 -6.077 1.00 92.12 196 MET A CA 1
ATOM 1555 C C . MET A 1 196 ? 8.837 -4.078 -6.768 1.00 92.12 196 MET A C 1
ATOM 1557 O O . MET A 1 196 ? 9.148 -3.253 -7.627 1.00 92.12 196 MET A O 1
ATOM 1561 N N . LYS A 1 197 ? 9.645 -5.094 -6.450 1.00 94.00 197 LYS A N 1
ATOM 1562 C CA . LYS A 1 197 ? 10.819 -5.439 -7.262 1.00 94.00 197 LYS A CA 1
ATOM 1563 C C . LYS A 1 197 ? 10.437 -6.542 -8.239 1.00 94.00 197 LYS A C 1
ATOM 1565 O O . LYS A 1 197 ? 9.879 -7.555 -7.836 1.00 94.00 197 LYS A O 1
ATOM 1570 N N . VAL A 1 198 ? 10.777 -6.362 -9.507 1.00 94.50 198 VAL A N 1
ATOM 1571 C CA . VAL A 1 198 ? 10.603 -7.372 -10.558 1.00 94.50 198 VAL A CA 1
ATOM 1572 C C . VAL A 1 198 ? 11.925 -7.592 -11.271 1.00 94.50 198 VAL A C 1
ATOM 1574 O O . VAL A 1 198 ? 12.756 -6.684 -11.344 1.00 94.50 198 VAL A O 1
ATOM 1577 N N .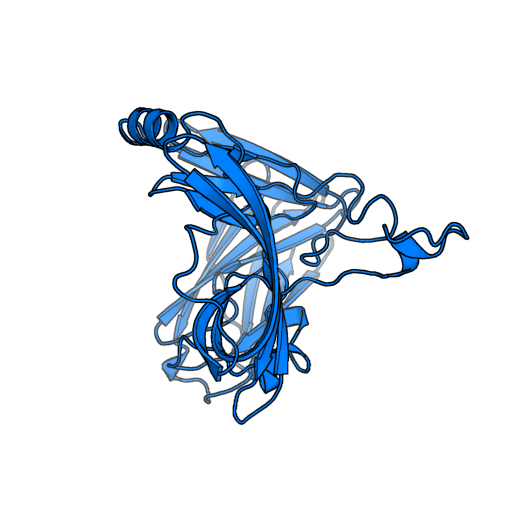 LYS A 1 199 ? 12.123 -8.789 -11.819 1.00 95.12 199 LYS A N 1
ATOM 1578 C CA . LYS A 1 199 ? 13.305 -9.129 -12.612 1.00 95.12 199 LYS A CA 1
ATOM 1579 C C . LYS A 1 199 ? 12.877 -9.793 -13.907 1.00 95.12 199 LYS A C 1
ATOM 1581 O O . LYS A 1 199 ? 12.032 -10.677 -13.900 1.00 95.12 199 LYS A O 1
ATOM 1586 N N . GLY A 1 200 ? 13.493 -9.414 -15.018 1.00 95.00 200 GLY A N 1
ATOM 1587 C CA . GLY A 1 200 ? 13.226 -10.086 -16.282 1.00 95.00 200 GLY A CA 1
ATOM 1588 C C . GLY A 1 200 ? 14.084 -9.591 -17.432 1.00 95.00 200 GLY A C 1
ATOM 1589 O O . GLY A 1 200 ? 14.869 -8.653 -17.307 1.00 95.00 200 GLY A O 1
ATOM 1590 N N . LYS A 1 201 ? 13.944 -10.266 -18.571 1.00 96.00 201 LYS A N 1
ATOM 1591 C CA . LYS A 1 201 ? 14.671 -9.980 -19.806 1.00 96.00 201 LYS A CA 1
ATOM 1592 C C . LYS A 1 201 ? 13.884 -9.004 -20.675 1.00 96.00 201 LYS A C 1
ATOM 1594 O O . LYS A 1 201 ? 12.729 -9.276 -21.008 1.00 96.00 201 LYS A O 1
ATOM 1599 N N . ILE A 1 202 ? 14.524 -7.923 -21.112 1.00 95.00 202 ILE A N 1
ATOM 1600 C CA . ILE A 1 202 ? 13.946 -6.956 -22.051 1.00 95.00 202 ILE A CA 1
ATOM 1601 C C . ILE A 1 202 ? 13.727 -7.644 -23.404 1.00 95.00 202 ILE A C 1
ATOM 1603 O O . ILE A 1 202 ? 14.646 -8.219 -23.995 1.00 95.00 202 ILE A O 1
ATOM 1607 N N . LYS A 1 203 ? 12.492 -7.614 -23.906 1.00 95.81 203 LYS A N 1
ATOM 1608 C CA . LYS A 1 203 ? 12.104 -8.150 -25.221 1.00 95.81 203 LYS A CA 1
ATOM 1609 C C . LYS A 1 203 ? 11.936 -7.062 -26.264 1.00 95.81 203 LYS A C 1
ATOM 1611 O O . LYS A 1 203 ? 12.305 -7.292 -27.416 1.00 95.81 203 LYS A O 1
ATOM 1616 N N . VAL A 1 204 ? 11.389 -5.928 -25.846 1.00 92.06 204 VAL A N 1
ATOM 1617 C CA . VAL A 1 204 ? 11.189 -4.722 -26.647 1.00 92.06 204 VAL A CA 1
ATOM 1618 C C . VAL A 1 204 ? 11.505 -3.533 -25.753 1.00 92.06 204 VAL A C 1
ATOM 1620 O O . VAL A 1 204 ? 11.115 -3.536 -24.586 1.00 92.06 204 VAL A O 1
ATOM 1623 N N . ALA A 1 205 ? 12.199 -2.548 -26.310 1.00 90.12 205 ALA A N 1
ATOM 1624 C CA . ALA A 1 205 ? 12.441 -1.259 -25.691 1.00 90.12 205 ALA A CA 1
ATOM 1625 C C . ALA A 1 205 ? 12.039 -0.180 -26.701 1.00 90.12 205 ALA A C 1
ATOM 1627 O O . ALA A 1 205 ? 12.541 -0.173 -27.824 1.00 90.12 205 ALA A O 1
ATOM 1628 N N . LEU A 1 206 ? 11.090 0.669 -26.316 1.00 86.56 206 LEU A N 1
ATOM 1629 C CA . LEU A 1 206 ? 10.692 1.869 -27.046 1.00 86.56 206 LEU A CA 1
ATOM 1630 C C . LEU A 1 206 ? 11.043 3.038 -26.144 1.00 86.56 206 LEU A C 1
ATOM 1632 O O . LEU A 1 206 ? 10.369 3.245 -25.140 1.00 86.56 206 LEU A O 1
ATOM 1636 N N . VAL A 1 207 ? 12.149 3.706 -26.432 1.00 81.81 207 VAL A N 1
ATOM 1637 C CA . VAL A 1 207 ? 12.786 4.630 -25.502 1.00 81.81 207 VAL A CA 1
ATOM 1638 C C . VAL A 1 207 ? 13.173 5.892 -26.256 1.00 81.81 207 VAL A C 1
ATOM 1640 O O . VAL A 1 207 ? 13.793 5.799 -27.313 1.00 81.81 207 VAL A O 1
ATOM 1643 N N . GLU A 1 208 ? 12.799 7.047 -25.717 1.00 73.44 208 GLU A N 1
ATOM 1644 C CA . GLU A 1 208 ? 13.119 8.364 -26.257 1.00 73.44 208 GLU A CA 1
ATOM 1645 C C . GLU A 1 208 ? 13.828 9.208 -25.193 1.00 73.44 208 GLU A C 1
ATOM 1647 O O . GLU A 1 208 ? 13.414 9.267 -24.029 1.00 73.44 208 GLU A O 1
ATOM 1652 N N . GLU A 1 209 ? 14.912 9.862 -25.606 1.00 69.75 209 GLU A N 1
ATOM 1653 C CA . GLU A 1 209 ? 15.633 10.840 -24.796 1.00 69.75 209 GLU A CA 1
ATOM 1654 C C . GLU A 1 209 ? 14.985 12.212 -24.996 1.00 69.75 209 GLU A C 1
ATOM 1656 O O . GLU A 1 209 ? 15.026 12.770 -26.089 1.00 69.75 209 GLU A O 1
ATOM 1661 N N . LEU A 1 210 ? 14.362 12.755 -23.950 1.00 57.09 210 LEU A N 1
ATOM 1662 C CA . LEU A 1 210 ? 13.552 13.978 -24.066 1.00 57.09 210 LEU A CA 1
ATOM 1663 C C . LEU A 1 210 ? 14.262 15.244 -23.590 1.00 57.09 210 LEU A C 1
ATOM 1665 O O . LEU A 1 210 ? 13.917 16.337 -24.034 1.00 57.09 210 LEU A O 1
ATOM 1669 N N . TYR A 1 211 ? 15.234 15.129 -22.682 1.00 54.47 211 TYR A N 1
ATOM 1670 C CA . TYR A 1 211 ? 15.935 16.300 -22.160 1.00 54.47 211 TYR A CA 1
ATOM 1671 C C . TYR A 1 211 ? 17.328 15.948 -21.640 1.00 54.47 211 TYR A C 1
ATOM 1673 O O . TYR A 1 211 ? 17.476 15.086 -20.772 1.00 54.47 211 TYR A O 1
ATOM 1681 N N . THR A 1 212 ? 18.341 16.648 -22.146 1.00 48.91 212 THR A N 1
ATOM 1682 C CA . THR A 1 212 ? 19.709 16.651 -21.619 1.00 48.91 212 THR A CA 1
ATOM 1683 C C . THR A 1 212 ? 19.960 18.003 -20.959 1.00 48.91 212 THR A C 1
ATOM 1685 O O . THR A 1 212 ? 20.201 18.992 -21.651 1.00 48.91 212 THR A O 1
ATOM 1688 N N . SER A 1 213 ? 19.911 18.077 -19.629 1.00 52.28 213 SER A N 1
ATOM 1689 C CA . SER A 1 213 ? 20.649 19.141 -18.936 1.00 52.28 213 SER A CA 1
ATOM 1690 C C . SER A 1 213 ? 22.113 18.710 -18.821 1.00 52.28 213 SER A C 1
ATOM 1692 O O . SER A 1 213 ? 22.402 17.514 -18.895 1.00 52.28 213 SER A O 1
ATOM 1694 N N . GLU A 1 214 ? 23.049 19.635 -18.579 1.00 52.38 214 GLU A N 1
ATOM 1695 C CA . GLU A 1 214 ? 24.478 19.308 -18.378 1.00 52.38 214 GLU A CA 1
ATOM 1696 C C . GLU A 1 214 ? 24.731 18.233 -17.293 1.00 52.38 214 GLU A C 1
ATOM 1698 O O . GLU A 1 214 ? 25.833 17.694 -17.207 1.00 52.38 214 GLU A O 1
ATOM 1703 N N . LYS A 1 215 ? 23.729 17.907 -16.459 1.00 53.44 215 LYS A N 1
ATOM 1704 C CA . LYS A 1 215 ? 23.833 16.959 -15.341 1.00 53.44 215 LYS A CA 1
ATOM 1705 C C . LYS A 1 215 ? 22.814 15.810 -15.367 1.00 53.44 215 LYS A C 1
ATOM 1707 O O . LYS A 1 215 ? 22.851 14.975 -14.461 1.00 53.44 215 LYS A O 1
ATOM 1712 N N . SER A 1 216 ? 21.868 15.743 -16.313 1.00 55.06 216 SER A N 1
ATOM 1713 C CA . SER A 1 216 ? 20.817 14.704 -16.307 1.00 55.06 216 SER A CA 1
ATOM 1714 C C . SER A 1 216 ? 20.210 14.451 -17.691 1.00 55.06 216 SER A C 1
ATOM 1716 O O . SER A 1 216 ? 19.699 15.381 -18.313 1.00 55.06 216 SER A O 1
ATOM 1718 N N . THR A 1 217 ? 20.198 13.184 -18.120 1.00 58.66 217 THR A N 1
ATOM 1719 C CA . THR A 1 217 ? 19.427 12.703 -19.279 1.00 58.66 217 THR A CA 1
ATOM 1720 C C . THR A 1 217 ? 18.128 12.070 -18.795 1.00 58.66 217 THR A C 1
ATOM 1722 O O . THR A 1 217 ? 18.156 11.156 -17.965 1.00 58.66 217 THR A O 1
ATOM 1725 N N . PHE A 1 218 ? 16.999 12.548 -19.314 1.00 64.69 218 PHE A N 1
ATOM 1726 C CA . PHE A 1 218 ? 15.678 11.990 -19.041 1.00 64.69 218 PHE A CA 1
ATOM 1727 C C . PHE A 1 218 ? 15.257 11.034 -20.144 1.00 64.69 218 PHE A C 1
ATOM 1729 O O . PHE A 1 218 ? 15.378 11.341 -21.331 1.00 64.69 218 PHE A O 1
ATOM 1736 N N . ILE A 1 219 ? 14.726 9.893 -19.723 1.00 70.94 219 ILE A N 1
ATOM 1737 C CA . ILE A 1 219 ? 14.284 8.829 -20.604 1.00 70.94 219 ILE A CA 1
ATOM 1738 C C . ILE A 1 219 ? 12.795 8.602 -20.360 1.00 70.94 219 ILE A C 1
ATOM 1740 O O . ILE A 1 219 ? 12.417 8.248 -19.245 1.00 70.94 219 ILE A O 1
ATOM 1744 N N . ASN A 1 220 ? 11.975 8.739 -21.402 1.00 76.50 220 ASN A N 1
ATOM 1745 C CA . ASN A 1 220 ? 10.614 8.210 -21.392 1.00 76.50 220 ASN A CA 1
ATOM 1746 C C . ASN A 1 220 ? 10.536 7.007 -22.322 1.00 76.50 220 ASN A C 1
ATOM 1748 O O . ASN A 1 220 ? 11.270 6.899 -23.304 1.00 76.50 220 ASN A O 1
ATOM 1752 N N . GLY A 1 221 ? 9.643 6.075 -22.019 1.00 82.94 221 GLY A N 1
ATOM 1753 C CA . GLY A 1 221 ? 9.504 4.910 -22.867 1.00 82.94 221 GLY A CA 1
ATOM 1754 C C . GLY A 1 221 ? 8.635 3.810 -22.302 1.00 82.94 221 GLY A C 1
ATOM 1755 O O . GLY A 1 221 ? 7.999 3.934 -21.260 1.00 82.94 221 GLY A O 1
ATOM 1756 N N . ALA A 1 222 ? 8.639 2.691 -23.007 1.00 87.88 222 ALA A N 1
ATOM 1757 C CA . ALA A 1 222 ? 8.011 1.459 -22.585 1.00 87.88 222 ALA A CA 1
ATOM 1758 C C . ALA A 1 222 ? 8.964 0.286 -22.819 1.00 87.88 222 ALA A C 1
ATOM 1760 O O . ALA A 1 222 ? 9.547 0.133 -23.896 1.00 87.88 222 ALA A O 1
ATOM 1761 N N . LEU A 1 223 ? 9.088 -0.579 -21.817 1.00 90.50 223 LEU A N 1
ATOM 1762 C CA . LEU A 1 223 ? 9.773 -1.860 -21.932 1.00 90.50 223 LEU A CA 1
ATOM 1763 C C . LEU A 1 223 ? 8.749 -2.982 -21.896 1.00 90.50 223 LEU A C 1
ATOM 1765 O O . LEU A 1 223 ? 7.911 -3.028 -20.999 1.00 90.50 223 LEU A O 1
ATOM 1769 N N . ILE A 1 224 ? 8.873 -3.943 -22.806 1.00 93.31 224 ILE A N 1
ATOM 1770 C CA . ILE A 1 224 ? 8.249 -5.255 -22.632 1.00 93.31 224 ILE A CA 1
ATOM 1771 C C . ILE A 1 224 ? 9.291 -6.158 -21.988 1.00 93.31 224 ILE A C 1
ATOM 1773 O O . ILE A 1 224 ? 10.307 -6.482 -22.608 1.00 93.31 224 ILE A O 1
ATOM 1777 N N . VAL A 1 225 ? 9.031 -6.577 -20.756 1.00 93.94 225 VAL A N 1
ATOM 1778 C CA . VAL A 1 225 ? 9.921 -7.430 -19.966 1.00 93.94 225 VAL A CA 1
ATOM 1779 C C . VAL A 1 225 ? 9.282 -8.803 -19.809 1.00 93.94 225 VAL A C 1
ATOM 1781 O O . VAL A 1 225 ? 8.069 -8.915 -19.640 1.00 93.94 225 VAL A O 1
ATOM 1784 N N . LYS A 1 226 ? 10.091 -9.861 -19.903 1.00 96.62 226 LYS A N 1
ATOM 1785 C CA . LYS A 1 226 ? 9.639 -11.251 -19.793 1.00 96.62 226 LYS A CA 1
ATOM 1786 C C . LYS A 1 226 ? 10.544 -12.055 -18.863 1.00 96.62 226 LYS A C 1
ATOM 1788 O O . LYS A 1 226 ? 11.766 -11.974 -18.990 1.00 96.62 226 LYS A O 1
ATOM 1793 N N . ASP A 1 227 ? 9.952 -12.875 -18.009 1.00 95.56 227 ASP A N 1
ATOM 1794 C CA . ASP A 1 227 ? 10.630 -13.931 -17.256 1.00 95.56 227 ASP A CA 1
ATOM 1795 C C . ASP A 1 227 ? 10.080 -15.313 -17.667 1.00 95.56 227 ASP A C 1
ATOM 1797 O O . ASP A 1 227 ? 9.462 -15.464 -18.727 1.00 95.56 227 ASP A O 1
ATOM 1801 N N . GLU A 1 228 ? 10.375 -16.351 -16.889 1.00 95.81 228 GLU A N 1
ATOM 1802 C CA . GLU A 1 228 ? 9.885 -17.710 -17.147 1.00 95.81 228 GLU A CA 1
ATOM 1803 C C . GLU A 1 228 ? 8.388 -17.894 -16.855 1.00 95.81 228 GLU A C 1
ATOM 1805 O O . GLU A 1 228 ? 7.763 -18.791 -17.416 1.00 95.81 228 GLU A O 1
ATOM 1810 N N . THR A 1 229 ? 7.803 -17.016 -16.041 1.00 95.88 229 THR A N 1
ATOM 1811 C CA . THR A 1 229 ? 6.415 -17.093 -15.568 1.00 95.88 229 THR A CA 1
ATOM 1812 C C . THR A 1 229 ? 5.452 -16.251 -16.405 1.00 95.88 229 THR A C 1
ATOM 1814 O O . THR A 1 229 ? 4.271 -16.576 -16.507 1.00 95.88 229 THR A O 1
ATOM 1817 N N . GLY A 1 230 ? 5.930 -15.172 -17.030 1.00 94.06 230 GLY A N 1
ATOM 1818 C CA . GLY A 1 230 ? 5.072 -14.245 -17.755 1.00 94.06 230 GLY A CA 1
ATOM 1819 C C . GLY A 1 230 ? 5.802 -13.036 -18.329 1.00 94.06 230 GLY A C 1
ATOM 1820 O O . GLY A 1 230 ? 7.025 -13.007 -18.469 1.00 94.06 230 GLY A O 1
ATOM 1821 N N . SER A 1 231 ? 5.026 -12.024 -18.711 1.00 93.31 231 SER A N 1
ATOM 1822 C CA . SER A 1 231 ? 5.535 -10.767 -19.261 1.00 93.31 231 SER A CA 1
ATOM 1823 C C . SER A 1 231 ? 4.726 -9.577 -18.769 1.00 93.31 231 SER A C 1
ATOM 1825 O O . SER A 1 231 ? 3.517 -9.694 -18.592 1.00 93.31 231 SER A O 1
ATOM 1827 N N . GLY A 1 232 ? 5.378 -8.426 -18.637 1.00 90.62 232 GLY A N 1
ATOM 1828 C CA . GLY A 1 232 ? 4.752 -7.161 -18.267 1.00 90.62 232 GLY A CA 1
ATOM 1829 C C . GLY A 1 232 ? 5.287 -6.000 -19.099 1.00 90.62 232 GLY A C 1
ATOM 1830 O O . GLY A 1 232 ? 6.377 -6.078 -19.672 1.00 90.62 232 GLY A O 1
ATOM 1831 N N . MET A 1 233 ? 4.505 -4.923 -19.163 1.00 90.50 233 MET A N 1
ATOM 1832 C CA . MET A 1 233 ? 4.940 -3.647 -19.724 1.00 90.50 233 MET A CA 1
ATOM 1833 C C . MET A 1 233 ? 5.353 -2.717 -18.584 1.00 90.50 233 MET A C 1
ATOM 1835 O O . MET A 1 233 ? 4.568 -2.487 -17.667 1.00 90.50 233 MET A O 1
ATOM 1839 N N . ILE A 1 234 ? 6.567 -2.181 -18.649 1.00 89.94 234 ILE A N 1
ATOM 1840 C CA . ILE A 1 234 ? 7.055 -1.151 -17.732 1.00 89.94 234 ILE A CA 1
ATOM 1841 C C . ILE A 1 234 ? 7.041 0.168 -18.488 1.00 89.94 234 ILE A C 1
ATOM 1843 O O . ILE A 1 234 ? 7.736 0.301 -19.492 1.00 89.94 234 ILE A O 1
ATOM 1847 N N . LEU A 1 235 ? 6.256 1.128 -18.008 1.00 86.69 235 LEU A N 1
ATOM 1848 C CA . LEU A 1 235 ? 6.320 2.505 -18.483 1.00 86.69 235 LEU A CA 1
ATOM 1849 C C . LEU A 1 235 ? 7.456 3.221 -17.747 1.00 86.69 235 LEU A C 1
ATOM 1851 O O . LEU A 1 235 ? 7.513 3.209 -16.518 1.00 86.69 235 LEU A O 1
ATOM 1855 N N . ILE A 1 236 ? 8.365 3.808 -18.514 1.00 80.44 236 ILE A N 1
ATOM 1856 C CA . ILE A 1 236 ? 9.463 4.651 -18.052 1.00 80.44 236 ILE A CA 1
ATOM 1857 C C . ILE A 1 236 ? 9.007 6.098 -18.252 1.00 80.44 236 ILE A C 1
ATOM 1859 O O . ILE A 1 236 ? 8.591 6.468 -19.350 1.00 80.44 236 ILE A O 1
ATOM 1863 N N . GLY A 1 237 ? 9.046 6.897 -17.191 1.00 73.06 237 GLY A N 1
ATOM 1864 C CA . GLY A 1 237 ? 8.569 8.277 -17.194 1.00 73.06 237 GLY A CA 1
ATOM 1865 C C . GLY A 1 237 ? 9.212 9.113 -16.088 1.00 73.06 237 GLY A C 1
ATOM 1866 O O . GLY A 1 237 ? 10.111 8.640 -15.400 1.00 73.06 237 GLY A O 1
ATOM 1867 N N . GLU A 1 238 ?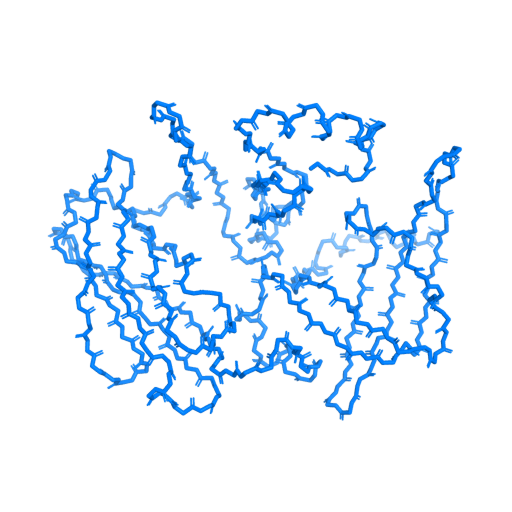 8.700 10.330 -15.881 1.00 61.59 238 GLU A N 1
ATOM 1868 C CA . GLU A 1 238 ? 9.283 11.441 -15.095 1.00 61.59 238 GLU A CA 1
ATOM 1869 C C . GLU A 1 238 ? 9.702 11.172 -13.629 1.00 61.59 238 GLU A C 1
ATOM 1871 O O . GLU A 1 238 ? 10.223 12.067 -12.952 1.00 61.59 238 GLU A O 1
ATOM 1876 N N . TYR A 1 239 ? 9.508 9.967 -13.092 1.00 59.12 239 TYR A N 1
ATOM 1877 C CA . TYR A 1 239 ? 9.710 9.693 -11.678 1.00 59.12 239 TYR A CA 1
ATOM 1878 C C . TYR A 1 239 ? 10.686 8.558 -11.394 1.00 59.12 239 TYR A C 1
ATOM 1880 O O . TYR A 1 239 ? 10.418 7.378 -11.597 1.00 59.12 239 TYR A O 1
ATOM 1888 N N . ASN A 1 240 ? 11.812 8.967 -10.806 1.00 52.31 240 ASN A N 1
ATOM 1889 C CA . ASN A 1 240 ? 12.850 8.135 -10.202 1.00 52.31 240 ASN A CA 1
ATOM 1890 C C . ASN A 1 240 ? 13.649 7.226 -11.148 1.00 52.31 240 ASN A C 1
ATOM 1892 O O . ASN A 1 240 ? 14.405 6.371 -10.686 1.00 52.31 240 ASN A O 1
ATOM 1896 N N . THR A 1 241 ? 13.562 7.431 -12.458 1.00 51.50 241 THR A N 1
ATOM 1897 C CA . THR A 1 241 ? 14.505 6.822 -13.396 1.00 51.50 241 THR A CA 1
ATOM 1898 C C . THR A 1 241 ? 15.772 7.669 -13.420 1.00 51.50 241 THR A C 1
ATOM 1900 O O . THR A 1 241 ? 15.934 8.563 -14.247 1.00 51.50 241 THR A O 1
ATOM 1903 N N . GLN A 1 242 ? 16.696 7.390 -12.493 1.00 52.94 242 GLN A N 1
ATOM 1904 C CA . GLN A 1 242 ? 18.111 7.571 -12.828 1.00 52.94 242 GLN A CA 1
ATOM 1905 C C . GLN A 1 242 ? 18.357 6.826 -14.141 1.00 52.94 242 GLN A C 1
ATOM 1907 O O . GLN A 1 242 ? 17.774 5.755 -14.320 1.00 52.94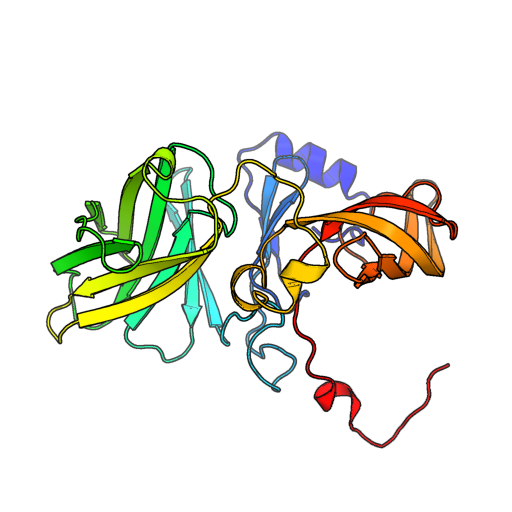 242 GLN A O 1
ATOM 1912 N N . CYS A 1 243 ? 19.156 7.411 -15.040 1.00 53.81 243 CYS A N 1
ATOM 1913 C CA . CYS A 1 243 ? 19.510 6.831 -16.335 1.00 53.81 243 CYS A CA 1
ATOM 1914 C C . CYS A 1 243 ? 19.697 5.316 -16.183 1.00 53.81 243 CYS A C 1
ATOM 1916 O O . CYS A 1 243 ? 20.635 4.865 -15.521 1.00 53.81 243 CYS A O 1
ATOM 1918 N N . LEU A 1 244 ? 18.723 4.546 -16.680 1.00 59.12 244 LEU A N 1
ATOM 1919 C CA . LEU A 1 244 ? 18.766 3.098 -16.568 1.00 59.12 244 LEU A CA 1
ATOM 1920 C C . LEU A 1 244 ? 19.924 2.658 -17.462 1.00 59.12 244 LEU A C 1
ATOM 1922 O O . LEU A 1 244 ? 19.899 2.975 -18.654 1.00 59.12 244 LEU A O 1
ATOM 1926 N N . PRO A 1 245 ? 20.953 1.984 -16.924 1.00 60.22 245 PRO A N 1
ATOM 1927 C CA . PRO A 1 245 ? 22.047 1.536 -17.760 1.00 60.22 245 PRO A CA 1
ATOM 1928 C C . PRO A 1 245 ? 21.489 0.540 -18.776 1.00 60.22 245 PRO A C 1
ATOM 1930 O O . PRO A 1 245 ? 20.815 -0.413 -18.396 1.00 60.22 245 PRO A O 1
ATOM 1933 N N . ASP A 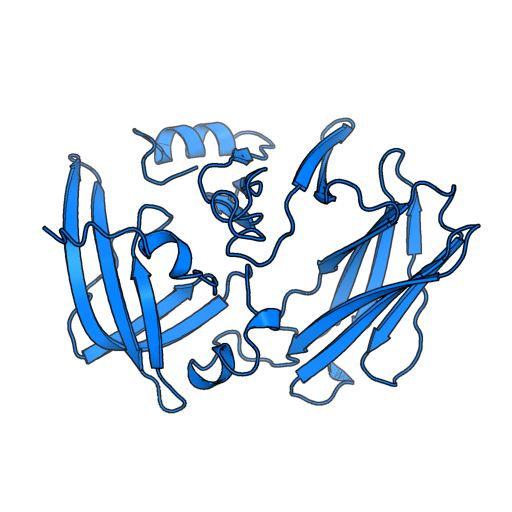1 246 ? 21.778 0.789 -20.052 1.00 71.69 246 ASP A N 1
ATOM 1934 C CA . ASP A 1 246 ? 21.647 -0.166 -21.151 1.00 71.69 246 ASP A CA 1
ATOM 1935 C C . ASP A 1 246 ? 20.289 -0.906 -21.208 1.00 71.69 246 ASP A C 1
ATOM 1937 O O . ASP A 1 246 ? 20.132 -2.058 -20.792 1.00 71.69 246 ASP A O 1
ATOM 1941 N N . LEU A 1 247 ? 19.285 -0.220 -21.763 1.00 81.56 247 LEU A N 1
ATOM 1942 C CA . LEU A 1 247 ? 17.942 -0.757 -22.006 1.00 81.56 247 LEU A CA 1
ATOM 1943 C C . LEU A 1 247 ? 17.851 -1.619 -23.278 1.00 81.56 247 LEU A C 1
ATOM 1945 O O . LEU A 1 247 ? 16.767 -1.795 -23.843 1.00 81.56 247 LEU A O 1
ATOM 1949 N N . GLU A 1 248 ? 18.971 -2.170 -23.748 1.00 84.62 248 GLU A N 1
ATOM 1950 C CA . GLU A 1 248 ? 19.003 -2.971 -24.962 1.00 84.62 248 GLU A CA 1
ATOM 1951 C C . GLU A 1 248 ? 18.157 -4.243 -24.860 1.00 84.62 248 GLU A C 1
ATOM 1953 O O . GLU A 1 248 ? 18.043 -4.934 -23.836 1.00 84.62 248 GLU A O 1
ATOM 1958 N N . ARG A 1 249 ? 17.600 -4.621 -26.012 1.00 90.31 249 ARG A N 1
ATOM 1959 C CA . ARG A 1 249 ? 16.902 -5.890 -26.175 1.00 90.31 249 ARG A CA 1
ATOM 1960 C C . ARG A 1 249 ? 17.811 -7.046 -25.759 1.00 90.31 249 ARG A C 1
ATOM 1962 O O . ARG A 1 249 ? 18.880 -7.265 -26.312 1.00 90.31 249 ARG A O 1
ATOM 1969 N N . GLY A 1 250 ? 17.313 -7.872 -24.847 1.00 91.88 250 GLY A N 1
ATOM 1970 C CA . GLY A 1 250 ? 17.987 -9.073 -24.376 1.00 91.88 250 GLY A CA 1
ATOM 1971 C C . GLY A 1 250 ? 18.726 -8.918 -23.048 1.00 91.88 250 GLY A C 1
ATOM 1972 O O . GLY A 1 250 ? 19.091 -9.946 -22.470 1.00 91.88 250 GLY A O 1
ATOM 1973 N N . LYS A 1 251 ? 18.880 -7.699 -22.525 1.00 92.56 251 LYS A N 1
ATOM 1974 C CA . LYS A 1 251 ? 19.430 -7.462 -21.186 1.00 92.56 251 LYS A CA 1
ATOM 1975 C C . LYS A 1 251 ? 18.460 -7.941 -20.109 1.00 92.56 251 LYS A C 1
ATOM 1977 O O . LYS A 1 251 ? 17.243 -7.931 -20.304 1.00 92.56 251 LYS A O 1
ATOM 1982 N N . ILE A 1 252 ? 19.005 -8.407 -18.987 1.00 93.38 252 ILE A N 1
ATOM 1983 C CA . ILE A 1 252 ? 18.228 -8.740 -17.790 1.00 93.38 252 ILE A CA 1
ATOM 1984 C C . ILE A 1 252 ? 18.301 -7.540 -16.863 1.00 93.38 252 ILE A C 1
ATOM 1986 O O . ILE A 1 252 ? 19.394 -7.105 -16.513 1.00 93.38 252 ILE A O 1
ATOM 1990 N N . ILE A 1 253 ? 17.141 -7.049 -16.449 1.00 91.62 253 ILE A N 1
ATOM 1991 C CA . ILE A 1 253 ? 17.025 -5.933 -15.519 1.00 91.62 253 ILE A CA 1
ATOM 1992 C C . ILE A 1 253 ? 16.313 -6.375 -14.248 1.00 91.62 253 ILE A C 1
ATOM 1994 O O . ILE A 1 253 ? 15.472 -7.277 -14.273 1.00 91.62 253 ILE A O 1
ATOM 1998 N N . THR A 1 254 ? 16.637 -5.695 -13.153 1.00 92.19 254 THR A N 1
ATOM 1999 C CA . THR A 1 254 ? 15.829 -5.671 -11.935 1.00 92.19 254 THR A CA 1
ATOM 2000 C C . THR A 1 254 ? 15.301 -4.253 -11.783 1.00 92.19 254 THR A C 1
ATOM 2002 O O . THR A 1 254 ? 16.086 -3.307 -11.800 1.00 92.19 254 THR A O 1
ATOM 2005 N N . ALA A 1 255 ? 13.989 -4.095 -11.641 1.00 88.50 255 ALA A N 1
ATOM 2006 C CA . ALA A 1 255 ? 13.341 -2.792 -11.567 1.00 88.50 255 ALA A CA 1
ATOM 2007 C C . ALA A 1 255 ? 12.447 -2.697 -10.331 1.00 88.50 255 ALA A C 1
ATOM 2009 O O . ALA A 1 255 ? 11.783 -3.666 -9.964 1.00 88.50 255 ALA A O 1
ATOM 2010 N N . LYS A 1 256 ? 12.416 -1.511 -9.715 1.00 89.75 256 LYS A N 1
ATOM 2011 C CA . LYS A 1 256 ? 11.341 -1.126 -8.798 1.00 89.75 256 LYS A CA 1
ATOM 2012 C C . LYS A 1 256 ? 10.192 -0.580 -9.640 1.00 89.75 256 LYS A C 1
ATOM 2014 O O . LYS A 1 256 ? 10.399 0.354 -10.407 1.00 89.75 256 LYS A O 1
ATOM 2019 N N . VAL A 1 257 ? 9.015 -1.171 -9.515 1.00 90.25 257 VAL A N 1
ATOM 2020 C CA . VAL A 1 257 ? 7.820 -0.824 -10.290 1.00 90.25 257 VAL A CA 1
ATOM 2021 C C . VAL A 1 257 ? 6.645 -0.601 -9.355 1.00 90.25 257 VAL A C 1
ATOM 2023 O O . VAL A 1 257 ? 6.633 -1.116 -8.241 1.00 90.25 257 VAL A O 1
ATOM 2026 N N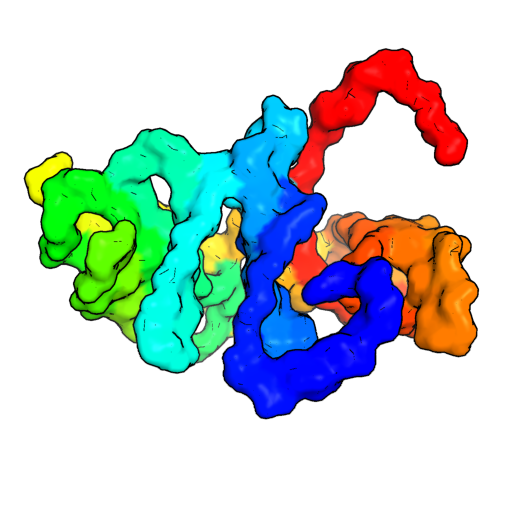 . ILE A 1 258 ? 5.650 0.142 -9.820 1.00 91.56 258 ILE A N 1
ATOM 2027 C CA . ILE A 1 258 ? 4.377 0.307 -9.122 1.00 91.56 258 ILE A CA 1
ATOM 2028 C C . ILE A 1 258 ? 3.299 -0.210 -10.069 1.00 91.56 258 ILE A C 1
ATOM 2030 O O . ILE A 1 258 ? 3.057 0.420 -11.102 1.00 91.56 258 ILE A O 1
ATOM 2034 N N . PRO A 1 259 ? 2.693 -1.376 -9.792 1.00 92.88 259 PRO A N 1
ATOM 2035 C CA . PRO A 1 259 ? 1.567 -1.860 -10.573 1.00 92.88 259 PRO A CA 1
ATOM 2036 C C . PRO A 1 259 ? 0.412 -0.862 -10.491 1.00 92.88 259 PRO A C 1
ATOM 2038 O O . PRO A 1 259 ? -0.042 -0.495 -9.408 1.00 92.88 259 PRO A O 1
ATOM 2041 N N . ILE A 1 260 ? -0.047 -0.405 -11.651 1.00 89.88 260 ILE A N 1
ATOM 2042 C CA . ILE A 1 260 ? -1.129 0.569 -11.784 1.00 89.88 260 ILE A CA 1
ATOM 2043 C C . ILE A 1 260 ? -2.088 0.134 -12.876 1.00 89.88 260 ILE A C 1
ATOM 2045 O O . ILE A 1 260 ? -1.715 -0.564 -13.823 1.00 89.88 260 ILE A O 1
ATOM 2049 N N . LYS A 1 261 ? -3.346 0.532 -12.721 1.00 85.69 261 LYS A N 1
ATOM 2050 C CA . LYS A 1 261 ? -4.402 0.258 -13.684 1.00 85.69 261 LYS A CA 1
ATOM 2051 C C . LYS A 1 261 ? -4.701 1.541 -14.438 1.00 85.69 261 LYS A C 1
ATOM 2053 O O . LYS A 1 261 ? -5.098 2.523 -13.827 1.00 85.69 261 LYS A O 1
ATOM 2058 N N . TYR A 1 262 ? -4.546 1.499 -15.756 1.00 74.19 262 TYR A N 1
ATOM 2059 C CA . TYR A 1 262 ? -5.056 2.536 -16.647 1.00 74.19 262 TYR A CA 1
ATOM 2060 C C . TYR A 1 262 ? -6.357 2.063 -17.288 1.00 74.19 262 TYR A C 1
ATOM 2062 O O . TYR A 1 262 ? -6.401 1.008 -17.933 1.00 74.19 262 TYR A O 1
ATOM 2070 N N . LEU A 1 263 ? -7.423 2.844 -17.144 1.00 65.94 263 LEU A N 1
ATOM 2071 C CA . LEU A 1 263 ? -8.642 2.656 -17.911 1.00 65.94 263 LEU A CA 1
ATOM 2072 C C . LEU A 1 263 ? -8.486 3.390 -19.244 1.00 65.94 263 LEU A C 1
ATOM 2074 O O . LEU A 1 263 ? -8.676 4.599 -19.350 1.00 65.94 263 LEU A O 1
ATOM 2078 N N . TRP A 1 264 ? -8.239 2.631 -20.312 1.00 57.44 264 TRP A N 1
ATOM 2079 C CA . TRP A 1 264 ? -8.128 3.138 -21.691 1.00 57.44 264 TRP A CA 1
ATOM 2080 C C . TRP A 1 264 ? -9.362 3.915 -22.197 1.00 57.44 264 TRP A C 1
ATOM 2082 O O . TRP A 1 264 ? -9.296 4.573 -23.234 1.00 57.44 264 TRP A O 1
ATOM 2092 N N . LYS A 1 265 ? -10.467 3.925 -21.436 1.00 55.19 265 LYS A N 1
ATOM 2093 C CA . LYS A 1 265 ? -11.624 4.814 -21.638 1.00 55.19 265 LYS A CA 1
ATOM 2094 C C . LYS A 1 265 ? -11.254 6.302 -21.627 1.00 55.19 265 LYS A C 1
ATOM 2096 O O . LYS A 1 265 ? -11.986 7.119 -22.188 1.00 55.19 265 LYS A O 1
ATOM 2101 N N . SER A 1 266 ? -10.132 6.679 -21.011 1.00 51.56 266 SER A N 1
ATOM 2102 C CA . SER A 1 266 ? -9.573 8.036 -21.077 1.00 51.56 266 SER A CA 1
ATOM 2103 C C . SER A 1 266 ? -9.187 8.467 -22.501 1.00 51.56 266 SER A C 1
ATOM 2105 O O . SER A 1 266 ? -9.339 9.644 -22.829 1.00 51.56 266 SER A O 1
ATOM 2107 N N . ILE A 1 267 ? -8.824 7.513 -23.369 1.00 52.12 267 ILE A N 1
ATOM 2108 C CA . ILE A 1 267 ? -8.347 7.723 -24.750 1.00 52.12 267 ILE A CA 1
ATOM 2109 C C . ILE A 1 267 ? -9.477 7.543 -25.796 1.00 52.12 267 ILE A C 1
ATOM 2111 O O . ILE A 1 267 ? -9.303 7.810 -26.981 1.00 52.12 267 ILE A O 1
ATOM 2115 N N . GLU A 1 268 ? -10.691 7.155 -25.388 1.00 48.62 268 GLU A N 1
ATOM 2116 C CA . GLU A 1 268 ? -11.810 6.829 -26.299 1.00 48.62 268 GLU A CA 1
ATOM 2117 C C . GLU A 1 268 ? -12.423 8.020 -27.072 1.00 48.62 268 GLU A C 1
ATOM 2119 O O . GLU A 1 268 ? -13.323 7.829 -27.896 1.00 48.62 268 GLU A O 1
ATOM 2124 N N . ARG A 1 269 ? -11.959 9.265 -26.886 1.00 49.06 269 ARG A N 1
ATOM 2125 C CA . ARG A 1 269 ? -12.419 10.370 -27.745 1.00 49.06 269 ARG A CA 1
ATOM 2126 C C . ARG A 1 269 ? -11.706 10.329 -29.099 1.00 49.06 269 ARG A C 1
ATOM 2128 O O . ARG A 1 269 ? -10.528 10.626 -29.170 1.00 49.06 269 ARG A O 1
ATOM 2135 N N . LYS A 1 270 ? -12.496 10.018 -30.138 1.00 46.88 270 LYS A N 1
ATOM 2136 C CA . LYS A 1 270 ? -12.439 10.218 -31.615 1.00 46.88 270 LYS A CA 1
ATOM 2137 C C . LYS A 1 270 ? -11.288 10.967 -32.335 1.00 46.88 270 LYS A C 1
ATOM 2139 O O . LYS A 1 270 ? -11.353 11.049 -33.555 1.00 46.88 270 LYS A O 1
ATOM 2144 N N . HIS A 1 271 ? -10.235 11.451 -31.693 1.00 46.38 271 HIS A N 1
ATOM 2145 C CA . HIS A 1 271 ? -9.075 12.036 -32.360 1.00 46.38 271 HIS A CA 1
ATOM 2146 C C . HIS A 1 271 ? -7.851 11.181 -32.051 1.00 46.38 271 HIS A C 1
ATOM 2148 O O . HIS A 1 271 ? -7.099 11.434 -31.117 1.00 46.38 271 HIS A O 1
ATOM 2154 N N . LYS A 1 272 ? -7.685 10.123 -32.850 1.00 43.84 272 LYS A N 1
ATOM 2155 C CA . LYS A 1 272 ? -6.425 9.390 -32.937 1.00 43.84 272 LYS A CA 1
ATOM 2156 C C . LYS A 1 272 ? -5.476 10.210 -33.802 1.00 43.84 272 LYS A C 1
ATOM 2158 O O . LYS A 1 272 ? -5.496 10.083 -35.021 1.00 43.84 272 LYS A O 1
ATOM 2163 N N . ILE A 1 273 ? -4.672 11.046 -33.165 1.00 30.80 273 ILE A N 1
ATOM 2164 C CA . ILE A 1 273 ? -3.397 11.476 -33.725 1.00 30.80 273 ILE A CA 1
ATOM 2165 C C . ILE A 1 273 ? -2.353 11.044 -32.700 1.00 30.80 273 ILE A C 1
ATOM 2167 O O . ILE A 1 273 ? -2.207 11.669 -31.657 1.00 30.80 273 ILE A O 1
ATOM 2171 N N . TYR A 1 274 ? -1.712 9.911 -32.978 1.00 34.12 274 TYR A N 1
ATOM 2172 C CA . TYR A 1 274 ? -0.398 9.605 -32.431 1.00 34.12 274 TYR A CA 1
ATOM 2173 C C . TYR A 1 274 ? 0.591 10.196 -33.438 1.00 34.12 274 TYR A C 1
ATOM 2175 O O . TYR A 1 274 ? 0.698 9.674 -34.549 1.00 34.12 274 TYR A O 1
ATOM 2183 N N . ILE A 1 275 ? 1.204 11.326 -33.088 1.00 31.52 275 ILE A N 1
ATOM 2184 C CA . ILE A 1 275 ? 2.493 11.751 -33.646 1.00 31.52 275 ILE A CA 1
ATOM 2185 C C . ILE A 1 275 ? 3.494 11.523 -32.528 1.00 31.52 275 ILE A C 1
ATOM 2187 O O . ILE A 1 275 ? 3.160 11.940 -31.395 1.00 31.52 275 ILE A O 1
#

InterPro domains:
  IPR029052 Metallo-dependent phosphatase-like [SSF56300] (3-79)
  IPR032288 Calcineurin-like phosphoesterase, C-terminal [PF16370] (40-133)